Protein AF-A0A5N5WMD8-F1 (afdb_monomer_lite)

Organism: NCBI:txid41062

Sequence (259 aa):
MANLASTYRNQGRWKEAEELEVQVIEIRKRVIGPEHPATLTSMANLAATYQNQGRWKEAEDLNMQVIEANKQVLGPEHPSTLTSMSKLASIYGDQGRLKAAEELEVQVMEICKRVLGLEHPDTLTSMNNLAHTWKSQKKFQIALNLLEQCVALRTRVLGHDHPDALSSSHTLKEWNEVGRSLLNENSLPPGRTTCGQLPPGVSAVMVVTEPNNKGHIDPYQRQQGWKTPANQFIERHPLLIAFKSISPVPQAHDLEEVD

InterPro domains:
  IPR011990 Tetratricopeptide-like helical domain superfamily [G3DSA:1.25.40.10] (1-186)
  IPR011990 Tetratricopeptide-like helical domain superfamily [SSF48452] (2-111)
  IPR053137 Nucleotide-binding leucine-rich repeat (NLR)-like [PTHR46082] (1-171)

Radius of gyration: 23.54 Å; chains: 1; bounding box: 55×76×42 Å

Secondary structure (DSSP, 8-state):
-HHHHHHHHHTT-HHHHHHHHHHHHHHHHHHT-TTSHHHHHHHHHHHHHHHHTT-HHHHHHHHHHHHHHHHHHH-TTSHHHHHHHHHHHHHHHHTT-HHHHHHHHHHHHHHHHHHT-TTSHHHHHHHHHHHHHHHHTT-HHHHHHHHHHHHHHHHHHH-TTSHHHHHHHHHHHHHHHHHHHHHHHTTS--------PPPS------------------TTS--S----HHHHHHHH-HHHHHHHTS-PPPPTT--S---

Foldseek 3Di:
DLVVLVVCVVVVVLVVSLVVLVVVLVVCCVPVRCLDPVSLVSLQVNLVSCVVVVVLVSSLVSLVSSLVSCCVPPNCLDLSNLVSLLSNLVSCVSVVVLVLSLVSLVVSLVSCCVPVNCLDPSNLVSLLSNLVSCVSVVVLVVSLVSLVVSLVSCCVRVNCPDPVSVVSVVVSVVSVVVVVVVVVVVPDDPPDPPPDDDDPDDDDDPPPDDDDDDDDDDPPDPPPDDPPVSVVCCVPPVVNVVVVPPDDDPDPPPPDDDD

Structure (mmCIF, N/CA/C/O backbone):
data_AF-A0A5N5WMD8-F1
#
_entry.id   AF-A0A5N5WMD8-F1
#
loop_
_atom_site.group_PDB
_atom_site.id
_atom_site.type_symbol
_atom_site.label_atom_id
_atom_site.label_alt_id
_atom_site.label_comp_id
_atom_site.label_asym_id
_atom_site.label_entity_id
_atom_site.label_seq_id
_atom_site.pdbx_PDB_ins_code
_atom_site.Cartn_x
_atom_site.Cartn_y
_atom_site.Cartn_z
_atom_site.occupancy
_atom_site.B_iso_or_equiv
_atom_site.auth_seq_id
_atom_site.auth_comp_id
_atom_site.auth_asym_id
_atom_site.auth_atom_id
_atom_site.pdbx_PDB_model_num
ATOM 1 N N . MET A 1 1 ? -22.695 0.462 4.067 1.00 55.56 1 MET A N 1
ATOM 2 C CA . MET A 1 1 ? -21.868 1.174 5.070 1.00 55.56 1 MET A CA 1
ATOM 3 C C . MET A 1 1 ? -20.460 1.481 4.564 1.00 55.56 1 MET A C 1
ATOM 5 O O . MET A 1 1 ? -20.112 2.650 4.593 1.00 55.56 1 MET A O 1
ATOM 9 N N . ALA A 1 2 ? -19.690 0.522 4.022 1.00 57.94 2 ALA A N 1
ATOM 10 C CA . ALA A 1 2 ? -18.357 0.808 3.448 1.00 57.94 2 ALA A CA 1
ATOM 11 C C . ALA A 1 2 ? -18.366 1.943 2.394 1.00 57.94 2 ALA A C 1
ATOM 13 O O . ALA A 1 2 ? -17.513 2.824 2.415 1.00 57.94 2 ALA A O 1
ATOM 14 N N . ASN A 1 3 ? -19.407 1.993 1.556 1.00 71.44 3 ASN A N 1
ATOM 15 C CA . ASN A 1 3 ? -19.564 3.043 0.542 1.00 71.44 3 ASN A CA 1
ATOM 16 C C . ASN A 1 3 ? -19.853 4.436 1.144 1.00 71.44 3 ASN A C 1
ATOM 18 O O . ASN A 1 3 ? -19.513 5.448 0.538 1.00 71.44 3 ASN A O 1
ATOM 22 N N . LEU A 1 4 ? -20.442 4.510 2.346 1.00 84.88 4 LEU A N 1
ATOM 23 C CA . LEU A 1 4 ? -20.759 5.783 3.007 1.00 84.88 4 LEU A CA 1
ATOM 24 C C . LEU A 1 4 ? -19.515 6.405 3.652 1.00 84.88 4 LEU A C 1
ATOM 26 O O . LEU A 1 4 ? -19.263 7.589 3.455 1.00 84.88 4 LEU A O 1
ATOM 30 N N . ALA A 1 5 ? -18.697 5.599 4.336 1.00 83.31 5 ALA A N 1
ATOM 31 C CA . ALA A 1 5 ? -17.419 6.058 4.884 1.00 83.31 5 ALA A CA 1
ATOM 32 C C . ALA A 1 5 ? -16.480 6.568 3.777 1.00 83.31 5 ALA A C 1
ATOM 34 O O . ALA A 1 5 ? -15.920 7.656 3.889 1.00 83.31 5 ALA A O 1
ATOM 35 N N . SER A 1 6 ? -16.391 5.847 2.651 1.00 82.00 6 SER A N 1
ATOM 36 C CA . SER A 1 6 ? -15.638 6.311 1.476 1.00 82.00 6 SER A CA 1
ATOM 37 C C . SER A 1 6 ? -16.178 7.633 0.917 1.00 82.00 6 SER A C 1
ATOM 39 O O . SER A 1 6 ? -15.391 8.512 0.570 1.00 82.00 6 SER A O 1
ATOM 41 N N . THR A 1 7 ? -17.501 7.820 0.895 1.00 87.38 7 THR A N 1
ATOM 42 C CA . THR A 1 7 ? -18.110 9.088 0.464 1.00 87.38 7 THR A CA 1
ATOM 43 C C . THR A 1 7 ? -17.715 10.242 1.387 1.00 87.38 7 THR A C 1
ATOM 45 O O . THR A 1 7 ? -17.342 11.309 0.905 1.00 87.38 7 THR A O 1
ATOM 48 N N . TYR A 1 8 ? -17.737 10.036 2.707 1.00 88.62 8 TYR A N 1
ATOM 49 C CA . TYR A 1 8 ? -17.310 11.055 3.670 1.00 88.62 8 TYR A CA 1
ATOM 50 C C . TYR A 1 8 ? -15.827 11.395 3.553 1.00 88.62 8 TYR A C 1
ATOM 52 O O . TYR A 1 8 ? -15.482 12.576 3.543 1.00 88.62 8 TYR A O 1
ATOM 60 N N . ARG A 1 9 ? -14.958 10.401 3.347 1.00 84.12 9 ARG A N 1
ATOM 61 C CA . ARG A 1 9 ? -13.536 10.644 3.063 1.00 84.12 9 ARG A CA 1
ATOM 62 C C . ARG A 1 9 ? -13.334 11.524 1.833 1.00 84.12 9 ARG A C 1
ATOM 64 O O . ARG A 1 9 ? -12.587 12.493 1.899 1.00 84.12 9 ARG A O 1
ATOM 71 N N . ASN A 1 10 ? -14.042 11.237 0.741 1.00 85.88 10 ASN A N 1
ATOM 72 C CA . ASN A 1 10 ? -13.941 12.021 -0.495 1.00 85.88 10 ASN A CA 1
ATOM 73 C C . ASN A 1 10 ? -14.437 13.469 -0.324 1.00 85.88 10 ASN A C 1
ATOM 75 O O . ASN A 1 10 ? -14.032 14.349 -1.074 1.00 85.88 10 ASN A O 1
ATOM 79 N N . GLN A 1 11 ? -15.289 13.723 0.672 1.00 89.75 11 GLN A N 1
ATOM 80 C CA . GLN A 1 11 ? -15.757 15.060 1.049 1.00 89.75 11 GLN A CA 1
ATOM 81 C C . GLN A 1 11 ? -14.853 15.749 2.089 1.00 89.75 11 GLN A C 1
ATOM 83 O O . GLN A 1 11 ? -15.180 16.843 2.541 1.00 89.75 11 GLN A O 1
ATOM 88 N N . GLY A 1 12 ? -13.754 15.118 2.521 1.00 87.38 12 GLY A N 1
ATOM 89 C CA . GLY A 1 12 ? -12.891 15.625 3.596 1.00 87.38 12 GLY A CA 1
ATOM 90 C C . GLY A 1 12 ? -13.504 15.526 4.999 1.00 87.38 12 GLY A C 1
ATOM 91 O O . GLY A 1 12 ? -12.973 16.088 5.955 1.00 87.38 12 GLY A O 1
ATOM 92 N N . ARG A 1 13 ? -14.617 14.799 5.146 1.00 91.38 13 ARG A N 1
ATOM 93 C CA . ARG A 1 13 ? -15.343 14.585 6.407 1.00 91.38 13 ARG A CA 1
ATOM 94 C C . ARG A 1 13 ? -14.748 13.405 7.169 1.00 91.38 13 ARG A C 1
ATOM 96 O O . ARG A 1 13 ? -15.358 12.347 7.326 1.00 91.38 13 ARG A O 1
ATOM 103 N N . TRP A 1 14 ? -13.489 13.567 7.568 1.00 89.94 14 TRP A N 1
ATOM 104 C CA . TRP A 1 14 ? -12.667 12.483 8.109 1.00 89.94 14 TRP A CA 1
ATOM 105 C C . TRP A 1 14 ? -13.182 11.927 9.434 1.00 89.94 14 TRP A C 1
ATOM 107 O O . TRP A 1 14 ? -13.074 10.725 9.663 1.00 89.94 14 TRP A O 1
ATOM 117 N N . LYS A 1 15 ? -13.762 12.783 10.280 1.00 90.12 15 LYS A N 1
ATOM 118 C CA . LYS A 1 15 ? -14.265 12.388 11.596 1.00 90.12 15 LYS A CA 1
ATOM 119 C C . LYS A 1 15 ? -15.520 11.523 11.481 1.00 90.12 15 LYS A C 1
ATOM 121 O O . LYS A 1 15 ? -15.601 10.474 12.105 1.00 90.12 15 LYS A O 1
ATOM 126 N N . GLU A 1 16 ? -16.461 11.907 10.622 1.00 90.75 16 GLU A N 1
ATOM 127 C CA . GLU A 1 16 ? -17.670 11.113 10.383 1.00 90.75 16 GLU A CA 1
ATOM 128 C C . GLU A 1 16 ? -17.363 9.789 9.676 1.00 90.75 16 GLU A C 1
ATOM 130 O O . GLU A 1 16 ? -18.029 8.782 9.925 1.00 90.75 16 GLU A O 1
ATOM 135 N N . ALA A 1 17 ? -16.352 9.770 8.799 1.00 91.50 17 ALA A N 1
ATOM 136 C CA . ALA A 1 17 ? -15.864 8.531 8.202 1.00 91.50 17 ALA A CA 1
ATOM 137 C C . ALA A 1 17 ? -15.297 7.582 9.269 1.00 91.50 17 ALA A C 1
ATOM 139 O O . ALA A 1 17 ? -15.682 6.416 9.305 1.00 91.50 17 ALA A O 1
ATOM 140 N N . GLU A 1 18 ? -14.439 8.092 10.154 1.00 93.31 18 GLU A N 1
ATOM 141 C CA . GLU A 1 18 ? -13.845 7.330 11.255 1.00 93.31 18 GLU A CA 1
ATOM 142 C C . GLU A 1 18 ? -14.905 6.761 12.203 1.00 93.31 18 GLU A C 1
ATOM 144 O O . GLU A 1 18 ? -14.893 5.563 12.479 1.00 93.31 18 GLU A O 1
ATOM 149 N N . GLU A 1 19 ? -15.846 7.586 12.673 1.00 93.00 19 GLU A N 1
ATOM 150 C CA . GLU A 1 19 ? -16.900 7.149 13.598 1.00 93.00 19 GLU A CA 1
ATOM 151 C C . GLU A 1 19 ? -17.723 5.993 13.007 1.00 93.00 19 GLU A C 1
ATOM 153 O O . GLU A 1 19 ? -18.002 5.005 13.693 1.00 93.00 19 GLU A O 1
ATOM 158 N N . LEU A 1 20 ? -18.062 6.071 11.716 1.00 92.94 20 LEU A N 1
ATOM 159 C CA . LEU A 1 20 ? -18.737 4.984 11.005 1.00 92.94 20 LEU A CA 1
ATOM 160 C C . LEU A 1 20 ? -17.854 3.742 10.854 1.00 92.94 20 LEU A C 1
ATOM 162 O O . LEU A 1 20 ? -18.339 2.622 11.023 1.00 92.94 20 LEU A O 1
ATOM 166 N N . GLU A 1 21 ? -16.581 3.909 10.499 1.00 93.56 21 GLU A N 1
ATOM 167 C CA . GLU A 1 21 ? -15.646 2.797 10.312 1.00 93.56 21 GLU A CA 1
ATOM 168 C C . GLU A 1 21 ? -15.418 2.027 11.617 1.00 93.56 21 GLU A C 1
ATOM 170 O O . GLU A 1 21 ? -15.483 0.795 11.605 1.00 93.56 21 GLU A O 1
ATOM 175 N N . VAL A 1 22 ? -15.250 2.727 12.744 1.00 94.88 22 VAL A N 1
ATOM 176 C CA . VAL A 1 22 ? -15.122 2.122 14.080 1.00 94.88 22 VAL A CA 1
ATOM 177 C C . VAL A 1 22 ? -16.369 1.308 14.431 1.00 94.88 22 VAL A C 1
ATOM 179 O O . VAL A 1 22 ? -16.248 0.123 14.748 1.00 94.88 22 VAL A O 1
ATOM 182 N N . GLN A 1 23 ? -17.568 1.881 14.277 1.00 94.31 23 GLN A N 1
ATOM 183 C CA . GLN A 1 23 ? -18.826 1.167 14.545 1.00 94.31 23 GLN A CA 1
ATOM 184 C C . GLN A 1 23 ? -18.973 -0.090 13.675 1.00 94.31 23 GLN A C 1
ATOM 186 O O . GLN A 1 23 ? -19.359 -1.158 14.155 1.00 94.31 23 GLN A O 1
ATOM 191 N N . VAL A 1 24 ? -18.636 0.003 12.384 1.00 92.81 24 VAL A N 1
ATOM 192 C CA . VAL A 1 24 ? -18.684 -1.144 11.465 1.00 92.81 24 VAL A CA 1
ATOM 193 C C . VAL A 1 24 ? -17.713 -2.240 11.900 1.00 92.81 24 VAL A C 1
ATOM 195 O O . VAL A 1 24 ? -18.070 -3.418 11.841 1.00 92.81 24 VAL A O 1
ATOM 198 N N . ILE A 1 25 ? -16.500 -1.881 12.329 1.00 94.19 25 ILE A N 1
ATOM 199 C CA . ILE A 1 25 ? -15.504 -2.845 12.810 1.00 94.19 25 ILE A CA 1
ATOM 200 C C . ILE A 1 25 ? -16.008 -3.547 14.069 1.00 94.19 25 ILE A C 1
ATOM 202 O O . ILE A 1 25 ? -15.928 -4.771 14.132 1.00 94.19 25 ILE A O 1
ATOM 206 N N . GLU A 1 26 ? -16.556 -2.821 15.044 1.00 94.56 26 GLU A N 1
ATOM 207 C CA . GLU A 1 26 ? -17.095 -3.411 16.277 1.00 94.56 26 GLU A CA 1
ATOM 208 C C . GLU A 1 26 ? -18.231 -4.399 15.994 1.00 94.56 26 GLU A C 1
ATOM 210 O O . GLU A 1 26 ? -18.216 -5.533 16.485 1.00 94.56 26 GLU A O 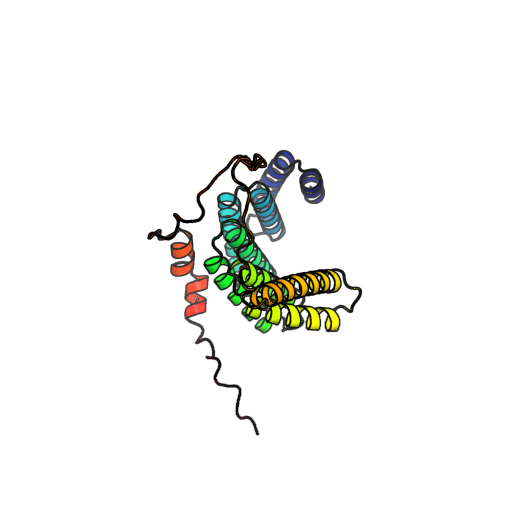1
ATOM 215 N N . ILE A 1 27 ? -19.180 -4.012 15.136 1.00 94.69 27 ILE A N 1
ATOM 216 C CA . ILE A 1 27 ? -20.287 -4.885 14.732 1.00 94.69 27 ILE A CA 1
ATOM 217 C C . ILE A 1 27 ? -19.749 -6.132 14.022 1.00 94.69 27 ILE A C 1
ATOM 219 O O . ILE A 1 27 ? -20.158 -7.245 14.345 1.00 94.69 27 ILE A O 1
ATOM 223 N N . ARG A 1 28 ? -18.806 -5.986 13.083 1.00 94.31 28 ARG A N 1
ATOM 224 C CA . ARG A 1 28 ? -18.233 -7.130 12.355 1.00 94.31 28 ARG A CA 1
ATOM 225 C C . ARG A 1 28 ? -17.440 -8.058 13.273 1.00 94.31 28 ARG A C 1
ATOM 227 O O . ARG A 1 28 ? -17.653 -9.266 13.220 1.00 94.31 28 ARG A O 1
ATOM 234 N N . LYS A 1 29 ? -16.620 -7.512 14.176 1.00 94.81 29 LYS A N 1
ATOM 235 C CA . LYS A 1 29 ? -15.916 -8.293 15.204 1.00 94.81 29 LYS A CA 1
ATOM 236 C C . LYS A 1 29 ? -16.888 -9.147 16.019 1.00 94.81 29 LYS A C 1
ATOM 238 O O . LYS A 1 29 ? -16.596 -10.312 16.264 1.00 94.81 29 LYS A O 1
ATOM 243 N N . ARG A 1 30 ? -18.049 -8.593 16.389 1.00 95.12 30 ARG A N 1
ATOM 244 C CA . ARG A 1 30 ? -19.079 -9.304 17.159 1.00 95.12 30 ARG A CA 1
ATOM 245 C C . ARG A 1 30 ? -19.853 -10.344 16.344 1.00 95.12 30 ARG A C 1
ATOM 247 O O . ARG A 1 30 ? -20.179 -11.394 16.884 1.00 95.12 30 ARG A O 1
ATOM 254 N N . VAL A 1 31 ? -20.205 -10.039 15.095 1.00 96.06 31 VAL A N 1
ATOM 255 C CA . VAL A 1 31 ? -21.127 -10.868 14.294 1.00 96.06 31 VAL A CA 1
ATOM 256 C C . VAL A 1 31 ? -20.401 -11.964 13.516 1.00 96.06 31 VAL A C 1
ATOM 258 O O . VAL A 1 31 ? -20.878 -13.092 13.479 1.00 96.06 31 VAL A O 1
ATOM 261 N N . ILE A 1 32 ? -19.275 -11.634 12.879 1.00 93.00 32 ILE A N 1
ATOM 262 C CA . ILE A 1 32 ? -18.551 -12.537 11.965 1.00 93.00 32 ILE A CA 1
ATOM 263 C C . ILE A 1 32 ? -17.118 -12.837 12.420 1.00 93.00 32 ILE A C 1
ATOM 265 O O . ILE A 1 32 ? -16.441 -13.651 11.801 1.00 93.00 32 ILE A O 1
ATOM 269 N N . GLY A 1 33 ? -16.662 -12.205 13.502 1.00 93.75 33 GLY A N 1
ATOM 270 C CA . GLY A 1 33 ? -15.354 -12.438 14.102 1.00 93.75 33 GLY A CA 1
ATOM 271 C C . GLY A 1 33 ? -14.274 -11.429 13.679 1.00 93.75 33 GLY A C 1
ATOM 272 O O . GLY A 1 33 ? -14.397 -10.747 12.651 1.00 93.75 33 GLY A O 1
ATOM 273 N N . PRO A 1 34 ? -13.201 -11.302 14.483 1.00 90.88 34 PRO A N 1
ATOM 274 C CA . PRO A 1 34 ? -12.122 -10.340 14.250 1.00 90.88 34 PRO A CA 1
ATOM 275 C C . PRO A 1 34 ? -11.234 -10.678 13.048 1.00 90.88 34 PRO A C 1
ATOM 277 O O . PRO A 1 34 ? -10.734 -9.770 12.394 1.00 90.88 34 PRO A O 1
ATOM 280 N N . GLU A 1 35 ? -11.086 -11.962 12.736 1.00 91.62 35 GLU A N 1
ATOM 281 C CA . GLU A 1 35 ? -10.205 -12.478 11.679 1.00 91.62 35 GLU A CA 1
ATOM 282 C C . GLU A 1 35 ? -10.898 -12.605 10.316 1.00 91.62 35 GLU A C 1
ATOM 284 O O . GLU A 1 35 ? -10.269 -12.914 9.307 1.00 91.62 35 GLU A O 1
ATOM 289 N N . HIS A 1 36 ? -12.206 -12.344 10.256 1.00 92.19 36 HIS A N 1
ATOM 290 C CA . HIS A 1 36 ? -12.951 -12.458 9.012 1.00 92.19 36 HIS A CA 1
ATOM 291 C C . HIS A 1 36 ? -12.440 -11.435 7.972 1.00 92.19 36 HIS A C 1
ATOM 293 O O . HIS A 1 36 ? -12.320 -10.250 8.307 1.00 92.19 36 HIS A O 1
ATOM 299 N N . PRO A 1 37 ? -12.241 -11.809 6.688 1.00 90.06 37 PRO A N 1
ATOM 300 C CA . PRO A 1 37 ? -11.684 -10.919 5.657 1.00 90.06 37 PRO A CA 1
ATOM 301 C C . PRO A 1 37 ? -12.383 -9.554 5.546 1.00 90.06 37 PRO A C 1
ATOM 303 O O . PRO A 1 37 ? -11.743 -8.512 5.398 1.00 90.06 37 PRO A O 1
ATOM 306 N N . ALA A 1 38 ? -13.713 -9.535 5.678 1.00 90.62 38 ALA A N 1
ATOM 307 C CA . ALA A 1 38 ? -14.490 -8.295 5.711 1.00 90.62 38 ALA A CA 1
ATOM 308 C C . ALA A 1 38 ? -14.169 -7.397 6.928 1.00 90.62 38 ALA A C 1
ATOM 310 O O . ALA A 1 38 ? -14.148 -6.173 6.791 1.00 90.62 38 ALA A O 1
ATOM 311 N N . THR A 1 39 ? -13.913 -7.969 8.107 1.00 93.88 39 THR A N 1
ATOM 312 C CA . THR A 1 39 ? -13.470 -7.219 9.295 1.00 93.88 39 THR A CA 1
ATOM 313 C C . THR A 1 39 ? -12.082 -6.632 9.061 1.00 93.88 39 THR A C 1
ATOM 315 O O . THR A 1 39 ? -11.880 -5.436 9.269 1.00 93.88 39 THR A O 1
ATOM 318 N N . LEU A 1 40 ? -11.161 -7.436 8.524 1.00 94.19 40 LEU A N 1
ATOM 319 C CA . LEU A 1 40 ? -9.791 -7.021 8.215 1.00 94.19 40 LEU A CA 1
ATOM 320 C C . LEU A 1 40 ? -9.739 -5.918 7.152 1.00 94.19 40 LEU A C 1
ATOM 322 O O . LEU A 1 40 ? -9.007 -4.943 7.303 1.00 94.19 40 LEU A O 1
ATOM 326 N N . THR A 1 41 ? -10.590 -6.000 6.127 1.00 91.62 41 THR A N 1
ATOM 327 C CA . THR A 1 41 ? -10.733 -4.936 5.120 1.00 91.62 41 THR A CA 1
ATOM 328 C C . THR A 1 41 ? -11.242 -3.638 5.749 1.00 91.62 41 THR A C 1
ATOM 330 O O . THR A 1 41 ? -10.735 -2.562 5.441 1.00 91.62 41 THR A O 1
ATOM 333 N N . SER A 1 42 ? -12.212 -3.712 6.667 1.00 92.44 42 SER A N 1
ATOM 334 C CA . SER A 1 42 ? -12.677 -2.527 7.398 1.00 92.44 42 SER A CA 1
ATOM 335 C C . SER A 1 42 ? -11.579 -1.905 8.260 1.00 92.44 42 SER A C 1
ATOM 337 O O . SER A 1 42 ? -11.428 -0.688 8.248 1.00 92.44 42 SER A O 1
ATOM 339 N N . MET A 1 43 ? -10.787 -2.721 8.957 1.00 95.19 43 MET A N 1
ATOM 340 C CA . MET A 1 43 ? -9.644 -2.243 9.740 1.00 95.19 43 MET A CA 1
ATOM 341 C C . MET A 1 43 ? -8.576 -1.589 8.850 1.00 95.19 43 MET A C 1
ATOM 343 O O . MET A 1 43 ? -8.076 -0.521 9.189 1.00 95.19 43 MET A O 1
ATOM 347 N N . ALA A 1 44 ? -8.277 -2.161 7.680 1.00 92.38 44 ALA A N 1
ATOM 348 C CA . ALA A 1 44 ? -7.343 -1.564 6.722 1.00 92.38 44 ALA A CA 1
ATOM 349 C C . ALA A 1 44 ? -7.842 -0.215 6.167 1.00 92.38 44 ALA A C 1
ATOM 351 O O . ALA A 1 44 ? -7.044 0.691 5.920 1.00 92.38 44 ALA A O 1
ATOM 352 N N . ASN A 1 45 ? -9.157 -0.060 5.984 1.00 91.94 45 ASN A N 1
ATOM 353 C CA . ASN A 1 45 ? -9.751 1.209 5.563 1.00 91.94 45 ASN A CA 1
ATOM 354 C C . ASN A 1 45 ? -9.647 2.276 6.656 1.00 91.94 45 ASN A C 1
ATOM 356 O O . ASN A 1 45 ? -9.221 3.389 6.349 1.00 91.94 45 ASN A O 1
ATOM 360 N N . LEU A 1 46 ? -9.932 1.914 7.911 1.00 94.50 46 LEU A N 1
ATOM 361 C CA . LEU A 1 46 ? -9.755 2.806 9.058 1.00 94.50 46 LEU A CA 1
ATOM 362 C C . LEU A 1 46 ? -8.286 3.221 9.235 1.00 94.50 46 LEU A C 1
ATOM 364 O O . LEU A 1 46 ? -8.003 4.388 9.490 1.00 94.50 46 LEU A O 1
ATOM 368 N N . ALA A 1 47 ? -7.336 2.309 9.008 1.00 94.50 47 ALA A N 1
ATOM 369 C CA . ALA A 1 47 ? -5.912 2.645 9.036 1.00 94.50 47 ALA A CA 1
ATOM 370 C C . ALA A 1 47 ? -5.558 3.700 7.972 1.00 94.50 47 ALA A C 1
ATOM 372 O O . ALA A 1 47 ? -4.850 4.662 8.263 1.00 94.50 47 ALA A O 1
ATOM 373 N N . ALA A 1 48 ? -6.107 3.574 6.760 1.00 90.94 48 ALA A N 1
ATOM 374 C CA . ALA A 1 48 ? -5.942 4.586 5.717 1.00 90.94 48 ALA A CA 1
ATOM 375 C C . ALA A 1 48 ? -6.627 5.918 6.082 1.00 90.94 48 ALA A C 1
ATOM 377 O O . ALA A 1 48 ? -6.129 6.986 5.728 1.00 90.94 48 ALA A O 1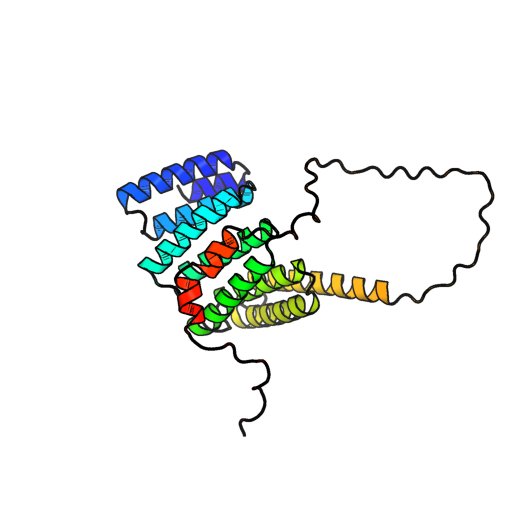
ATOM 378 N N . THR A 1 49 ? -7.755 5.890 6.793 1.00 92.69 49 THR A N 1
ATOM 379 C CA . THR A 1 49 ? -8.393 7.101 7.330 1.00 92.69 49 THR A CA 1
ATOM 380 C C . THR A 1 49 ? -7.477 7.793 8.343 1.00 92.69 49 THR A C 1
ATOM 382 O O . THR A 1 49 ? -7.228 8.989 8.205 1.00 92.69 49 THR A O 1
ATOM 385 N N . TYR A 1 50 ? -6.883 7.053 9.284 1.00 94.81 50 TYR A N 1
ATOM 386 C CA . TYR A 1 50 ? -5.897 7.600 10.223 1.00 94.81 50 TYR A CA 1
ATOM 387 C C . TYR A 1 50 ? -4.663 8.173 9.529 1.00 94.81 50 TYR A C 1
ATOM 389 O O . TYR A 1 50 ? -4.220 9.266 9.880 1.00 94.81 50 TYR A O 1
ATOM 397 N N . GLN A 1 51 ? -4.141 7.489 8.509 1.00 91.75 51 GLN A N 1
ATOM 398 C CA . GLN A 1 51 ? -3.016 7.977 7.711 1.00 91.75 51 GLN A CA 1
ATOM 399 C C . GLN A 1 51 ? -3.328 9.343 7.079 1.00 91.75 51 GLN A C 1
ATOM 401 O O . GLN A 1 51 ? -2.548 10.279 7.241 1.00 91.75 51 GLN A O 1
ATOM 406 N N . ASN A 1 52 ? -4.502 9.490 6.453 1.00 89.88 52 ASN A N 1
ATOM 407 C CA . ASN A 1 52 ? -4.935 10.753 5.837 1.00 89.88 52 ASN A CA 1
ATOM 408 C C . ASN A 1 52 ? -5.173 11.881 6.856 1.00 89.88 52 ASN A C 1
ATOM 410 O O . ASN A 1 52 ? -5.031 13.052 6.518 1.00 89.88 52 ASN A O 1
ATOM 414 N N . GLN A 1 53 ? -5.504 11.545 8.105 1.00 91.06 53 GLN A N 1
ATOM 415 C CA . GLN A 1 53 ? -5.597 12.512 9.204 1.00 91.06 53 GLN A CA 1
ATOM 416 C C . GLN A 1 53 ? -4.224 12.878 9.815 1.00 91.06 53 GLN A C 1
ATOM 418 O O . GLN A 1 53 ? -4.169 13.675 10.749 1.00 91.06 53 GLN A O 1
ATOM 423 N N . GLY A 1 54 ? -3.117 12.282 9.352 1.00 91.44 54 GLY A N 1
ATOM 424 C CA . GLY A 1 54 ? -1.785 12.452 9.950 1.00 91.44 54 GLY A CA 1
ATOM 425 C C . GLY A 1 54 ? -1.560 11.643 11.236 1.00 91.44 54 GLY A C 1
ATOM 426 O O . GLY A 1 54 ? -0.532 11.780 11.897 1.00 91.44 54 GLY A O 1
ATOM 427 N N . ARG A 1 55 ? -2.499 10.764 11.601 1.00 94.38 55 ARG A N 1
ATOM 428 C CA . ARG A 1 55 ? -2.448 9.899 12.792 1.00 94.38 55 ARG A CA 1
ATOM 429 C C . ARG A 1 55 ? -1.682 8.612 12.488 1.00 94.38 55 ARG A C 1
ATOM 431 O O . ARG A 1 55 ? -2.199 7.499 12.582 1.00 94.38 55 ARG A O 1
ATOM 438 N N . TRP A 1 56 ? -0.417 8.756 12.097 1.00 91.81 56 TRP A N 1
ATOM 439 C CA . TRP A 1 56 ? 0.371 7.650 11.543 1.00 91.81 56 TRP A CA 1
ATOM 440 C C . TRP A 1 56 ? 0.611 6.496 12.517 1.00 91.81 56 TRP A C 1
ATOM 442 O O . TRP A 1 56 ? 0.760 5.360 12.076 1.00 91.81 56 TRP A O 1
ATOM 452 N N . LYS A 1 57 ? 0.655 6.767 13.829 1.00 90.38 57 LYS A N 1
ATOM 453 C CA . LYS A 1 57 ? 0.873 5.724 14.838 1.00 90.38 57 LYS A CA 1
ATOM 454 C C . LYS A 1 57 ? -0.326 4.780 14.949 1.00 90.38 57 LYS A C 1
ATOM 456 O O . LYS A 1 57 ? -0.150 3.569 14.984 1.00 90.38 57 LYS A O 1
ATOM 461 N N . GLU A 1 58 ? -1.534 5.330 14.925 1.00 92.88 58 GLU A N 1
ATOM 462 C CA . GLU A 1 58 ? -2.772 4.545 14.956 1.00 92.88 58 GLU A CA 1
ATOM 463 C C . GLU A 1 58 ? -2.979 3.781 13.646 1.00 92.88 58 GLU A C 1
ATOM 465 O O . GLU A 1 58 ? -3.394 2.622 13.665 1.00 92.88 58 GLU A O 1
ATOM 470 N N . ALA A 1 59 ? -2.612 4.389 12.511 1.00 94.75 59 ALA A N 1
ATOM 471 C CA . ALA A 1 59 ? -2.581 3.704 11.222 1.00 94.75 59 ALA A CA 1
ATOM 472 C C . ALA A 1 59 ? -1.617 2.503 11.233 1.00 94.75 59 ALA A C 1
ATOM 474 O O . ALA A 1 59 ? -1.985 1.413 10.797 1.00 94.75 59 ALA A O 1
ATOM 475 N N . GLU A 1 60 ? -0.399 2.691 11.754 1.00 93.00 60 GLU A N 1
ATOM 476 C CA . GLU A 1 60 ? 0.615 1.639 11.894 1.00 93.00 60 GLU A CA 1
ATOM 477 C C . GLU A 1 60 ? 0.111 0.495 12.782 1.00 93.00 60 GLU A C 1
ATOM 479 O O . GLU A 1 60 ? 0.111 -0.657 12.350 1.00 93.00 60 GLU A O 1
ATOM 484 N N . ASP A 1 61 ? -0.373 0.804 13.986 1.00 92.31 61 ASP A N 1
ATOM 485 C CA . ASP A 1 61 ? -0.816 -0.203 14.954 1.00 92.31 61 ASP A CA 1
ATOM 486 C C . ASP A 1 61 ? -2.012 -1.012 14.436 1.00 92.31 61 ASP A C 1
ATOM 488 O O . ASP A 1 61 ? -2.062 -2.236 14.599 1.00 92.31 61 ASP A O 1
ATOM 492 N N . LEU A 1 62 ? -2.958 -0.357 13.760 1.00 94.56 62 LEU A N 1
ATOM 493 C CA . LEU A 1 62 ? -4.114 -1.033 13.186 1.00 94.56 62 LEU A CA 1
ATOM 494 C C . LEU A 1 62 ? -3.735 -1.888 11.971 1.00 94.56 62 LEU A C 1
ATOM 496 O O . LEU A 1 62 ? -4.206 -3.019 11.842 1.00 94.56 62 LEU A O 1
ATOM 500 N N . ASN A 1 63 ? -2.859 -1.391 11.095 1.00 94.25 63 ASN A N 1
ATOM 501 C CA . ASN A 1 63 ? -2.433 -2.143 9.919 1.00 94.25 63 ASN A CA 1
ATOM 502 C C . ASN A 1 63 ? -1.528 -3.335 10.291 1.00 94.25 63 ASN A C 1
ATOM 504 O O . ASN A 1 63 ? -1.613 -4.379 9.648 1.00 94.25 63 ASN A O 1
ATOM 508 N N . MET A 1 64 ? -0.736 -3.246 11.368 1.00 93.06 64 MET A N 1
ATOM 509 C CA . MET A 1 64 ? -0.002 -4.397 11.916 1.00 93.06 64 MET A CA 1
ATOM 510 C C . MET A 1 64 ? -0.944 -5.509 12.396 1.00 93.06 64 MET A C 1
ATOM 512 O O . MET A 1 64 ? -0.699 -6.675 12.091 1.00 93.06 64 MET A O 1
ATOM 516 N N . GLN A 1 65 ? -2.049 -5.169 13.074 1.00 93.06 65 GLN A N 1
ATOM 517 C CA . GLN A 1 65 ? -3.064 -6.163 13.461 1.00 93.06 65 GLN A CA 1
ATOM 518 C C . GLN A 1 65 ? -3.669 -6.861 12.237 1.00 93.06 65 GLN A C 1
ATOM 520 O O . GLN A 1 65 ? -3.870 -8.073 12.255 1.00 93.06 65 GLN A O 1
ATOM 525 N N . VAL A 1 66 ? -3.929 -6.111 11.160 1.00 94.12 66 VAL A N 1
ATOM 526 C CA . VAL A 1 66 ? -4.443 -6.675 9.903 1.00 94.12 66 VAL A CA 1
ATOM 527 C C . VAL A 1 66 ? -3.433 -7.624 9.259 1.00 94.12 66 VAL A C 1
ATOM 529 O O . VAL A 1 66 ? -3.820 -8.699 8.808 1.00 94.12 66 VAL A O 1
ATOM 532 N N . ILE A 1 67 ? -2.150 -7.251 9.222 1.00 92.44 67 ILE A N 1
ATOM 533 C CA . ILE A 1 67 ? -1.086 -8.109 8.685 1.00 92.44 67 ILE A CA 1
ATOM 534 C C . ILE A 1 67 ? -1.017 -9.417 9.471 1.00 92.44 67 ILE A C 1
ATOM 536 O O . ILE A 1 67 ? -0.979 -10.477 8.855 1.00 92.44 67 ILE A O 1
ATOM 540 N N . GLU A 1 68 ? -1.011 -9.358 10.803 1.00 91.50 68 GLU A N 1
ATOM 541 C CA . GLU A 1 68 ? -0.913 -10.565 11.625 1.00 91.50 68 GLU A CA 1
ATOM 542 C C . GLU A 1 68 ? -2.131 -11.477 11.438 1.00 91.50 68 GLU A C 1
ATOM 544 O O . GLU A 1 68 ? -1.972 -12.666 11.178 1.00 91.50 68 GLU A O 1
ATOM 549 N N . ALA A 1 69 ? -3.344 -10.921 11.443 1.00 91.81 69 ALA A N 1
ATOM 550 C CA . ALA A 1 69 ? -4.552 -11.704 11.204 1.00 91.81 69 ALA A CA 1
ATOM 551 C C . ALA A 1 69 ? -4.578 -12.332 9.797 1.00 91.81 69 ALA A C 1
ATOM 553 O O . ALA A 1 69 ? -4.847 -13.523 9.660 1.00 91.81 69 ALA A O 1
ATOM 554 N N . ASN A 1 70 ? -4.232 -11.574 8.748 1.00 91.31 70 ASN A N 1
ATOM 555 C CA . ASN A 1 70 ? -4.143 -12.119 7.388 1.00 91.31 70 ASN A CA 1
ATOM 556 C C . ASN A 1 70 ? -3.112 -13.252 7.297 1.00 91.31 70 ASN A C 1
ATOM 558 O O . ASN A 1 70 ? -3.331 -14.226 6.584 1.00 91.31 70 ASN A O 1
ATOM 562 N N . LYS A 1 71 ? -2.010 -13.165 8.043 1.00 89.44 71 LYS A N 1
ATOM 563 C CA . LYS A 1 71 ? -0.982 -14.209 8.065 1.00 89.44 71 LYS A CA 1
ATOM 564 C C . LYS A 1 71 ? -1.456 -15.492 8.720 1.00 89.44 71 LYS A C 1
ATOM 566 O O . LYS A 1 71 ? -1.161 -16.557 8.189 1.00 89.44 71 LYS A O 1
ATOM 571 N N . GLN A 1 72 ? -2.195 -15.393 9.820 1.00 89.31 72 GLN A N 1
ATOM 572 C CA . GLN A 1 72 ? -2.763 -16.564 10.487 1.00 89.31 72 GLN A CA 1
ATOM 573 C C . GLN A 1 72 ? -3.849 -17.233 9.632 1.00 89.31 72 GLN A C 1
ATOM 575 O O . GLN A 1 72 ? -3.895 -18.456 9.544 1.00 89.31 72 GLN A O 1
ATOM 580 N N . VAL A 1 73 ? -4.698 -16.441 8.968 1.00 91.19 73 VAL A N 1
ATOM 581 C CA . VAL A 1 73 ? -5.862 -16.957 8.226 1.00 91.19 73 VAL A CA 1
ATOM 582 C C . VAL A 1 73 ? -5.515 -17.405 6.805 1.00 91.19 73 VAL A C 1
ATOM 584 O O . VAL A 1 73 ? -6.016 -18.425 6.340 1.00 91.19 73 VAL A O 1
ATOM 587 N N . LEU A 1 74 ? -4.703 -16.624 6.089 1.00 90.00 74 LEU A N 1
ATOM 588 C CA . LEU A 1 74 ? -4.459 -16.775 4.647 1.00 90.00 74 LEU A CA 1
ATOM 589 C C . LEU A 1 74 ? -3.013 -17.166 4.323 1.00 90.00 74 LEU A C 1
ATOM 591 O O . LEU A 1 74 ? -2.728 -17.623 3.219 1.00 90.00 74 LEU A O 1
ATOM 595 N N . GLY A 1 75 ? -2.097 -16.978 5.272 1.00 89.19 75 GLY A N 1
ATOM 596 C CA . GLY A 1 75 ? -0.673 -17.221 5.097 1.00 89.19 75 GLY A CA 1
ATOM 597 C C . GLY A 1 75 ? 0.140 -15.970 4.723 1.00 89.19 75 GLY A C 1
ATOM 598 O O . GLY A 1 75 ? -0.399 -14.924 4.338 1.00 89.19 75 GLY A O 1
ATOM 599 N N . PRO A 1 76 ? 1.478 -16.056 4.845 1.00 85.88 76 PRO A N 1
ATOM 600 C CA . PRO A 1 76 ? 2.385 -14.922 4.661 1.00 85.88 76 PRO A CA 1
ATOM 601 C C . PRO A 1 76 ? 2.501 -14.422 3.220 1.00 85.88 76 PRO A C 1
ATOM 603 O O . PRO A 1 76 ? 2.764 -13.241 3.018 1.00 85.88 76 PRO A O 1
ATOM 606 N N . GLU A 1 77 ? 2.284 -15.293 2.237 1.00 87.88 77 GLU A N 1
ATOM 607 C CA . GLU A 1 77 ? 2.439 -14.980 0.810 1.00 87.88 77 GLU A CA 1
ATOM 608 C C . GLU A 1 77 ? 1.114 -14.637 0.121 1.00 87.88 77 GLU A C 1
ATOM 610 O O . GLU A 1 77 ? 1.083 -14.358 -1.075 1.00 87.88 77 GLU A O 1
ATOM 615 N N . HIS A 1 78 ? 0.004 -14.650 0.862 1.00 88.50 78 HIS A N 1
ATOM 616 C CA . HIS A 1 78 ? -1.298 -14.353 0.287 1.00 88.50 78 HIS A CA 1
ATOM 617 C C . HIS A 1 78 ? -1.367 -12.888 -0.194 1.00 88.50 78 HIS A C 1
ATOM 619 O O . HIS A 1 78 ? -0.944 -11.994 0.550 1.00 88.50 78 HIS A O 1
ATOM 625 N N . PRO A 1 79 ? -1.972 -12.590 -1.363 1.00 88.38 79 PRO A N 1
ATOM 626 C CA . PRO A 1 79 ? -2.052 -11.228 -1.905 1.00 88.38 79 PRO A CA 1
ATOM 627 C C . PRO A 1 79 ? -2.609 -10.188 -0.924 1.00 88.38 79 PRO A C 1
ATOM 629 O O . PRO A 1 79 ? -2.118 -9.063 -0.849 1.00 88.38 79 PRO A O 1
ATOM 632 N N . SER A 1 80 ? -3.594 -10.562 -0.101 1.00 88.75 80 SER A N 1
ATOM 633 C CA . SER A 1 80 ? -4.129 -9.678 0.949 1.00 88.75 80 SER A CA 1
ATOM 634 C C . SER A 1 80 ? -3.101 -9.348 2.038 1.00 88.75 80 SER A C 1
ATOM 636 O O . SER A 1 80 ? -3.048 -8.207 2.492 1.00 88.75 80 SER A O 1
ATOM 638 N N . THR A 1 81 ? -2.254 -10.305 2.429 1.00 91.00 81 THR A N 1
ATOM 639 C CA . THR A 1 81 ? -1.146 -10.075 3.368 1.00 91.00 81 THR A CA 1
ATOM 640 C C . THR A 1 81 ? -0.125 -9.115 2.766 1.00 91.00 81 THR A C 1
ATOM 642 O O . THR A 1 81 ? 0.261 -8.139 3.411 1.00 91.00 81 THR A O 1
ATOM 645 N N . LEU A 1 82 ? 0.265 -9.357 1.512 1.00 91.62 82 LEU A N 1
ATOM 646 C CA . LEU A 1 82 ? 1.231 -8.538 0.778 1.00 91.62 82 LEU A CA 1
ATOM 647 C C . LEU A 1 82 ? 0.716 -7.107 0.572 1.00 91.62 82 LEU A C 1
ATOM 649 O O . LEU A 1 82 ? 1.434 -6.146 0.842 1.00 91.62 82 LEU A O 1
ATOM 653 N N . THR A 1 83 ? -0.566 -6.955 0.233 1.00 90.88 83 THR A N 1
ATOM 654 C CA . THR A 1 83 ? -1.238 -5.650 0.132 1.00 90.88 83 THR A CA 1
ATOM 655 C C . THR A 1 83 ? -1.187 -4.889 1.458 1.00 90.88 83 THR A C 1
ATOM 657 O O . THR A 1 83 ? -0.884 -3.693 1.486 1.00 90.88 83 THR A O 1
ATOM 660 N N . SER A 1 84 ? -1.462 -5.559 2.581 1.00 90.81 84 SER A N 1
ATOM 661 C CA . SER A 1 84 ? -1.363 -4.940 3.906 1.00 90.81 84 SER A CA 1
ATOM 662 C C . SER A 1 84 ? 0.078 -4.555 4.257 1.00 90.81 84 SER A C 1
ATOM 664 O O . SER A 1 84 ? 0.291 -3.490 4.836 1.00 90.81 84 SER A O 1
ATOM 666 N N . MET A 1 85 ? 1.075 -5.351 3.862 1.00 93.44 85 MET A N 1
ATOM 667 C CA . MET A 1 85 ? 2.491 -5.000 4.021 1.00 93.44 85 MET A CA 1
ATOM 668 C C . MET A 1 85 ? 2.876 -3.772 3.181 1.00 93.44 85 MET A C 1
ATOM 670 O O . MET A 1 85 ? 3.502 -2.859 3.714 1.00 93.44 85 MET A O 1
ATOM 674 N N . SER A 1 86 ? 2.430 -3.664 1.924 1.00 92.00 86 SER A N 1
ATOM 675 C CA . SER A 1 86 ? 2.642 -2.448 1.118 1.00 92.00 86 SER A CA 1
ATOM 676 C C . SER A 1 86 ? 2.005 -1.206 1.749 1.00 92.00 86 SER A C 1
ATOM 678 O O . SER A 1 86 ? 2.612 -0.138 1.758 1.00 92.00 86 SER A O 1
ATOM 680 N N . LYS A 1 87 ? 0.809 -1.331 2.344 1.00 92.81 87 LYS A N 1
ATOM 681 C CA . LYS A 1 87 ? 0.182 -0.227 3.095 1.00 92.81 87 LYS A CA 1
ATOM 682 C C . LYS A 1 87 ? 1.025 0.197 4.302 1.00 92.81 87 LYS A C 1
ATOM 684 O O . LYS A 1 87 ? 1.154 1.389 4.560 1.00 92.81 87 LYS A O 1
ATOM 689 N N . LEU A 1 88 ? 1.635 -0.754 5.016 1.00 93.75 88 LEU A N 1
ATOM 690 C CA . LEU A 1 88 ? 2.527 -0.445 6.139 1.00 93.75 88 LEU A CA 1
ATOM 691 C C . LEU A 1 88 ? 3.781 0.305 5.671 1.00 93.75 88 LEU A C 1
ATOM 693 O O . LEU A 1 88 ? 4.206 1.246 6.336 1.00 93.75 88 LEU A O 1
ATOM 697 N N . ALA A 1 89 ? 4.336 -0.066 4.515 1.00 92.81 89 ALA A N 1
ATOM 698 C CA . ALA A 1 89 ? 5.479 0.634 3.939 1.00 92.81 89 ALA A CA 1
ATOM 699 C C . ALA A 1 89 ? 5.135 2.085 3.577 1.00 92.81 89 ALA A C 1
ATOM 701 O O . ALA A 1 89 ? 5.885 2.994 3.927 1.00 92.81 89 ALA A O 1
ATOM 702 N N . SER A 1 90 ? 3.960 2.318 2.982 1.00 91.75 90 SER A N 1
ATOM 703 C CA . SER A 1 90 ? 3.455 3.671 2.719 1.00 91.75 90 SER A CA 1
ATOM 704 C C . SER A 1 90 ? 3.319 4.492 4.007 1.00 91.75 90 SER A C 1
ATOM 706 O O . SER A 1 90 ? 3.796 5.624 4.056 1.00 91.75 90 SER A O 1
ATOM 708 N N . ILE A 1 91 ? 2.776 3.907 5.084 1.00 92.19 91 ILE A N 1
ATOM 709 C CA . ILE A 1 91 ? 2.703 4.570 6.397 1.00 92.19 91 ILE A CA 1
ATOM 710 C C . ILE A 1 91 ? 4.109 4.927 6.912 1.00 92.19 91 ILE A C 1
ATOM 712 O O . ILE A 1 91 ? 4.312 6.007 7.464 1.00 92.19 91 ILE A O 1
ATOM 716 N N . TYR A 1 92 ? 5.106 4.058 6.725 1.00 91.69 92 TYR A N 1
ATOM 717 C CA . TYR A 1 92 ? 6.497 4.370 7.078 1.00 91.69 92 TYR A CA 1
ATOM 718 C C . TYR A 1 92 ? 7.084 5.491 6.224 1.00 91.69 92 TYR A C 1
ATOM 720 O O . TYR A 1 92 ? 7.801 6.336 6.765 1.00 91.69 92 TYR A O 1
ATOM 728 N N . GLY A 1 93 ? 6.757 5.530 4.933 1.00 89.25 93 GLY A N 1
ATOM 729 C CA . GLY A 1 93 ? 7.109 6.621 4.031 1.00 89.25 93 GLY A CA 1
ATOM 730 C C . GLY A 1 93 ? 6.605 7.970 4.541 1.00 89.25 93 GLY A C 1
ATOM 731 O O . GLY A 1 93 ? 7.406 8.889 4.718 1.00 89.25 93 GLY A O 1
ATOM 732 N N . ASP A 1 94 ? 5.321 8.048 4.894 1.00 89.56 94 ASP A N 1
ATOM 733 C CA . ASP A 1 94 ? 4.686 9.268 5.412 1.00 89.56 94 ASP A CA 1
ATOM 734 C C . ASP A 1 94 ? 5.268 9.716 6.761 1.00 89.56 94 ASP A C 1
ATOM 736 O O . ASP A 1 94 ? 5.378 10.908 7.038 1.00 89.56 94 ASP A O 1
ATOM 740 N N . GLN A 1 95 ? 5.719 8.769 7.592 1.00 89.44 95 GLN A N 1
ATOM 741 C CA . GLN A 1 95 ? 6.447 9.061 8.834 1.00 89.44 95 GLN A CA 1
ATOM 742 C C . GLN A 1 95 ? 7.906 9.520 8.601 1.00 89.44 95 GLN A C 1
ATOM 744 O O . GLN A 1 95 ? 8.626 9.789 9.570 1.00 89.44 95 GLN A O 1
ATOM 749 N N . GLY A 1 96 ? 8.386 9.542 7.352 1.00 89.44 96 GLY A N 1
ATOM 750 C CA . GLY A 1 96 ? 9.780 9.817 6.986 1.00 89.44 96 GLY A CA 1
ATOM 751 C C . GLY A 1 96 ? 10.744 8.653 7.251 1.00 89.44 96 GLY A C 1
ATOM 752 O O . GLY A 1 96 ? 11.962 8.800 7.138 1.00 89.44 96 GLY A O 1
ATOM 753 N N . ARG A 1 97 ? 10.235 7.466 7.597 1.00 90.25 97 ARG A N 1
ATOM 754 C CA . ARG A 1 97 ? 11.019 6.255 7.894 1.00 90.25 97 ARG A CA 1
A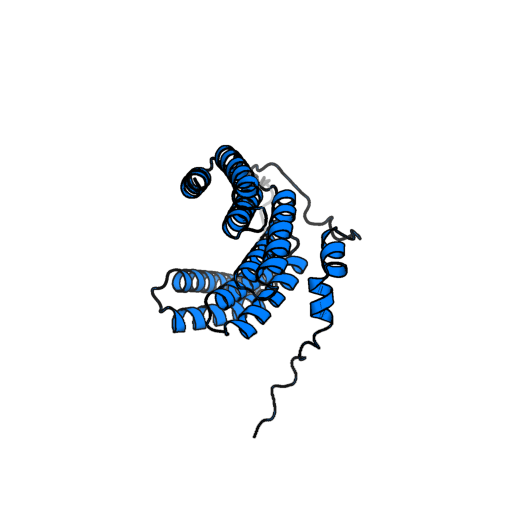TOM 755 C C . ARG A 1 97 ? 11.333 5.478 6.612 1.00 90.25 97 ARG A C 1
ATOM 757 O O . ARG A 1 97 ? 11.052 4.286 6.504 1.00 90.25 97 ARG A O 1
ATOM 764 N N . LEU A 1 98 ? 11.970 6.154 5.658 1.00 90.19 98 LEU A N 1
ATOM 765 C CA . LEU A 1 98 ? 12.164 5.660 4.290 1.00 90.19 98 LEU A CA 1
ATOM 766 C C . LEU A 1 98 ? 12.935 4.332 4.196 1.00 90.19 98 LEU A C 1
ATOM 768 O O . LEU A 1 98 ? 12.643 3.538 3.311 1.00 90.19 98 LEU A O 1
ATOM 772 N N . LYS A 1 99 ? 13.887 4.065 5.104 1.00 87.12 99 LYS A N 1
ATOM 773 C CA . LYS A 1 99 ? 14.622 2.784 5.131 1.00 87.12 99 LYS A CA 1
ATOM 774 C C . LYS A 1 99 ? 13.717 1.601 5.483 1.00 87.12 99 LYS A C 1
ATOM 776 O O . LYS A 1 99 ? 13.768 0.576 4.823 1.00 87.12 99 LYS A O 1
ATOM 781 N N . ALA A 1 100 ? 12.855 1.768 6.488 1.00 87.25 100 ALA A N 1
ATOM 782 C CA . ALA A 1 100 ? 11.908 0.726 6.882 1.00 87.25 100 ALA A CA 1
ATOM 783 C C . ALA A 1 100 ? 10.838 0.495 5.801 1.00 87.25 100 ALA A C 1
ATOM 785 O O . ALA A 1 100 ? 10.383 -0.631 5.625 1.00 87.25 100 ALA A O 1
ATOM 786 N N . ALA A 1 101 ? 10.442 1.551 5.078 1.00 91.19 101 ALA A N 1
ATOM 787 C CA . ALA A 1 101 ? 9.560 1.434 3.917 1.00 91.19 101 ALA A CA 1
ATOM 788 C C . ALA A 1 101 ? 10.223 0.628 2.787 1.00 91.19 101 ALA A C 1
ATOM 790 O O . ALA A 1 101 ? 9.641 -0.344 2.319 1.00 91.19 101 ALA A O 1
ATOM 791 N N . GLU A 1 102 ? 11.466 0.971 2.426 1.00 90.00 102 GLU A N 1
ATOM 792 C CA . GLU A 1 102 ? 12.248 0.273 1.394 1.00 90.00 102 GLU A CA 1
ATOM 793 C C . GLU A 1 102 ? 12.429 -1.214 1.717 1.00 90.00 102 GLU A C 1
ATOM 795 O O . GLU A 1 102 ? 12.154 -2.058 0.870 1.00 90.00 102 GLU A O 1
ATOM 800 N N . GLU A 1 103 ? 12.847 -1.552 2.941 1.00 88.94 103 GLU A N 1
ATOM 801 C CA . GLU A 1 103 ? 13.038 -2.949 3.354 1.00 88.94 103 GLU A CA 1
ATOM 802 C C . GLU A 1 103 ? 11.760 -3.780 3.191 1.00 88.94 103 GLU A C 1
ATOM 804 O O . GLU A 1 103 ? 11.821 -4.942 2.784 1.00 88.94 103 GLU A O 1
ATOM 809 N N . LEU A 1 104 ? 10.604 -3.190 3.504 1.00 90.94 104 LEU A N 1
ATOM 810 C CA . LEU A 1 104 ? 9.316 -3.862 3.400 1.00 90.94 104 LEU A CA 1
ATOM 811 C C . LEU A 1 104 ? 8.830 -3.949 1.944 1.00 90.94 104 LEU A C 1
ATOM 813 O O . LEU A 1 104 ? 8.321 -4.989 1.536 1.00 90.94 104 LEU A O 1
ATOM 817 N N . GLU A 1 105 ? 9.015 -2.896 1.146 1.00 90.62 105 GLU A N 1
ATOM 818 C CA . GLU A 1 105 ? 8.645 -2.870 -0.276 1.00 90.62 105 GLU A CA 1
ATOM 819 C C . GLU A 1 105 ? 9.478 -3.831 -1.120 1.00 90.62 105 GLU A C 1
ATOM 821 O O . GLU A 1 105 ? 8.910 -4.532 -1.956 1.00 90.62 105 GLU A O 1
ATOM 826 N N . VAL A 1 106 ? 10.789 -3.925 -0.873 1.00 89.44 106 VAL A N 1
ATOM 827 C CA . VAL A 1 106 ? 11.663 -4.906 -1.538 1.00 89.44 106 VAL A CA 1
ATOM 828 C C . VAL A 1 106 ? 11.181 -6.325 -1.246 1.00 89.44 106 VAL A C 1
ATOM 830 O O . VAL A 1 106 ? 11.035 -7.124 -2.167 1.00 89.44 106 VAL A O 1
ATOM 833 N N . GLN A 1 107 ? 10.865 -6.634 0.016 1.00 88.75 107 GLN A N 1
ATOM 834 C CA . GLN A 1 107 ? 10.338 -7.951 0.384 1.00 88.75 107 GLN A CA 1
ATOM 835 C C . GLN A 1 107 ? 9.021 -8.261 -0.328 1.00 88.75 107 GLN A C 1
ATOM 837 O O . GLN A 1 107 ? 8.870 -9.345 -0.888 1.00 88.75 107 GLN A O 1
ATOM 842 N N . VAL A 1 108 ? 8.068 -7.322 -0.326 1.00 90.62 108 VAL A N 1
ATOM 843 C CA . VAL A 1 108 ? 6.777 -7.532 -0.995 1.00 90.62 108 VAL A CA 1
ATOM 844 C C . VAL A 1 108 ? 6.966 -7.720 -2.499 1.00 90.62 108 VAL A C 1
ATOM 846 O O . VAL A 1 108 ? 6.388 -8.644 -3.062 1.00 90.62 108 VAL A O 1
ATOM 849 N N . MET A 1 109 ? 7.803 -6.902 -3.142 1.00 90.69 109 MET A N 1
ATOM 850 C CA . MET A 1 109 ? 8.086 -7.009 -4.573 1.00 90.69 109 MET A CA 1
ATOM 851 C C . MET A 1 109 ? 8.665 -8.383 -4.937 1.00 90.69 109 MET A C 1
ATOM 853 O O . MET A 1 109 ? 8.177 -9.008 -5.876 1.00 90.69 109 MET A O 1
ATOM 857 N N . GLU A 1 110 ? 9.658 -8.876 -4.191 1.00 89.50 110 GLU A N 1
ATOM 858 C CA . GLU A 1 110 ? 10.276 -10.183 -4.455 1.00 89.50 110 GLU A CA 1
ATOM 859 C C . GLU A 1 110 ? 9.298 -11.347 -4.233 1.00 89.50 110 GLU A C 1
ATOM 861 O O . GLU A 1 110 ? 9.255 -12.283 -5.034 1.00 89.50 110 GLU A O 1
ATOM 866 N N . ILE A 1 111 ? 8.452 -11.282 -3.196 1.00 88.88 111 ILE A N 1
ATOM 867 C CA . ILE A 1 111 ? 7.430 -12.314 -2.960 1.00 88.88 111 ILE A CA 1
ATOM 868 C C . ILE A 1 111 ? 6.366 -12.280 -4.063 1.00 88.88 111 ILE A C 1
ATOM 870 O O . ILE A 1 111 ? 6.061 -13.327 -4.632 1.00 88.88 111 ILE A O 1
ATOM 874 N N . CYS A 1 112 ? 5.834 -11.105 -4.416 1.00 89.06 112 CYS A N 1
ATOM 875 C CA . CYS A 1 112 ? 4.870 -10.957 -5.511 1.00 89.06 112 CYS A CA 1
ATOM 876 C C . CYS A 1 112 ? 5.452 -11.484 -6.830 1.00 89.06 112 CYS A C 1
ATOM 878 O O . CYS A 1 112 ? 4.803 -12.264 -7.525 1.00 89.06 112 CYS A O 1
ATOM 880 N N . LYS A 1 113 ? 6.708 -11.143 -7.138 1.00 90.25 113 LYS A N 1
ATOM 881 C CA . LYS A 1 113 ? 7.412 -11.630 -8.328 1.00 90.25 113 LYS A CA 1
ATOM 882 C C . LYS A 1 113 ? 7.537 -13.155 -8.342 1.00 90.25 113 LYS A C 1
ATOM 884 O O . LYS A 1 113 ? 7.341 -13.754 -9.396 1.00 90.25 113 LYS A O 1
ATOM 889 N N . ARG A 1 114 ? 7.831 -13.784 -7.198 1.00 91.81 114 ARG A N 1
ATOM 890 C CA . ARG A 1 114 ? 7.935 -15.248 -7.066 1.00 91.81 114 ARG A CA 1
ATOM 891 C C . ARG A 1 114 ? 6.582 -15.956 -7.170 1.00 91.81 114 ARG A C 1
ATOM 893 O O . ARG A 1 114 ? 6.496 -16.991 -7.818 1.00 91.81 114 ARG A O 1
ATOM 900 N N . VAL A 1 115 ? 5.556 -15.433 -6.500 1.00 89.00 115 VAL A N 1
ATOM 901 C CA . VAL A 1 115 ? 4.258 -16.109 -6.310 1.00 89.00 115 VAL A CA 1
ATOM 902 C C . VAL A 1 115 ? 3.295 -15.828 -7.461 1.00 89.00 115 VAL A C 1
ATOM 904 O O . VAL A 1 115 ? 2.599 -16.728 -7.919 1.00 89.00 115 VAL A O 1
ATOM 907 N N . LEU A 1 116 ? 3.245 -14.578 -7.921 1.00 88.44 116 LEU A N 1
ATOM 908 C CA . LEU A 1 116 ? 2.274 -14.090 -8.905 1.00 88.44 116 LEU A CA 1
ATOM 909 C C . LEU A 1 116 ? 2.907 -13.862 -10.284 1.00 88.44 116 LEU A C 1
ATOM 911 O O . LEU A 1 116 ? 2.200 -13.779 -11.287 1.00 88.44 116 LEU A O 1
ATOM 915 N N . GLY A 1 117 ? 4.236 -13.769 -10.338 1.00 90.81 117 GLY A N 1
ATOM 916 C CA . GLY A 1 117 ? 4.990 -13.461 -11.544 1.00 90.81 117 GLY A CA 1
ATOM 917 C C . GLY A 1 117 ? 5.290 -11.969 -11.700 1.00 90.81 117 GLY A C 1
ATOM 918 O O . GLY A 1 117 ? 4.714 -11.099 -11.042 1.00 90.81 117 GLY A O 1
ATOM 919 N N . LEU A 1 118 ? 6.225 -11.667 -12.602 1.00 89.50 118 LEU A N 1
ATOM 920 C CA . LEU A 1 118 ? 6.715 -10.306 -12.843 1.00 89.50 118 LEU A CA 1
ATOM 921 C C . LEU A 1 118 ? 5.647 -9.375 -13.443 1.00 89.50 118 LEU A C 1
ATOM 923 O O . LEU A 1 118 ? 5.634 -8.183 -13.159 1.00 89.50 118 LEU A O 1
ATOM 927 N N . GLU A 1 119 ? 4.753 -9.920 -14.264 1.00 90.38 119 GLU A N 1
ATOM 928 C CA . GLU A 1 119 ? 3.722 -9.165 -14.988 1.00 90.38 119 GLU A CA 1
ATOM 929 C C . GLU A 1 119 ? 2.448 -8.916 -14.175 1.00 90.38 119 GLU A C 1
ATOM 931 O O . GLU A 1 119 ? 1.556 -8.197 -14.627 1.00 90.38 119 GLU A O 1
ATOM 936 N N . HIS A 1 120 ? 2.344 -9.499 -12.980 1.00 89.38 120 HIS A N 1
ATOM 937 C CA . HIS A 1 120 ? 1.139 -9.381 -12.176 1.00 89.38 120 HIS A CA 1
ATOM 938 C C . HIS A 1 120 ? 0.921 -7.931 -11.701 1.00 89.38 120 HIS A C 1
ATOM 940 O O . HIS A 1 120 ? 1.880 -7.296 -11.244 1.00 89.38 120 HIS A O 1
ATOM 946 N N . PRO A 1 121 ? -0.321 -7.403 -11.722 1.00 88.44 121 PRO A N 1
ATOM 947 C CA . PRO A 1 121 ? -0.622 -6.034 -11.292 1.00 88.44 121 PRO A CA 1
ATOM 948 C C . PRO A 1 121 ? -0.085 -5.676 -9.900 1.00 88.44 121 PRO A C 1
ATOM 950 O O . PRO A 1 121 ? 0.420 -4.569 -9.700 1.00 88.44 121 PRO A O 1
ATOM 953 N N . ASP A 1 122 ? -0.130 -6.619 -8.956 1.00 86.44 122 ASP A N 1
ATOM 954 C CA . ASP A 1 122 ? 0.406 -6.422 -7.602 1.00 86.44 122 ASP A CA 1
ATOM 955 C C . ASP A 1 122 ? 1.931 -6.250 -7.607 1.00 86.44 122 ASP A C 1
ATOM 957 O O . ASP A 1 122 ? 2.435 -5.322 -6.976 1.00 86.44 122 ASP A O 1
ATOM 961 N N . THR A 1 123 ? 2.665 -7.064 -8.377 1.00 91.06 123 THR A N 1
ATOM 962 C CA . THR A 1 123 ? 4.124 -6.933 -8.539 1.00 91.06 123 THR A CA 1
ATOM 963 C C . THR A 1 123 ? 4.478 -5.573 -9.133 1.00 91.06 123 THR A C 1
ATOM 965 O O . THR A 1 123 ? 5.331 -4.862 -8.602 1.00 91.06 123 THR A O 1
ATOM 968 N N . LEU A 1 124 ? 3.769 -5.160 -10.188 1.00 92.56 124 LEU A N 1
ATOM 969 C CA . LEU A 1 124 ? 3.981 -3.867 -10.846 1.00 92.56 124 LEU A CA 1
ATOM 970 C C . LEU A 1 124 ? 3.657 -2.692 -9.914 1.00 92.56 124 LEU A C 1
ATOM 972 O O . LEU A 1 124 ? 4.341 -1.669 -9.922 1.00 92.56 124 LEU A O 1
ATOM 976 N N . THR A 1 125 ? 2.631 -2.833 -9.076 1.00 90.94 125 THR A N 1
ATOM 977 C CA . THR A 1 125 ? 2.289 -1.840 -8.049 1.00 90.94 125 THR A CA 1
ATOM 978 C C . THR A 1 125 ? 3.373 -1.746 -6.978 1.00 90.94 125 THR A C 1
ATOM 980 O O . THR A 1 125 ? 3.777 -0.638 -6.626 1.00 90.94 125 THR A O 1
ATOM 983 N N . SER A 1 126 ? 3.913 -2.875 -6.511 1.00 89.88 126 SER A N 1
ATOM 984 C CA . SER A 1 126 ? 5.041 -2.885 -5.573 1.00 89.88 126 SER A CA 1
ATOM 985 C C . SER A 1 126 ? 6.307 -2.261 -6.171 1.00 89.88 126 SER A C 1
ATOM 987 O O . SER A 1 126 ? 6.948 -1.459 -5.497 1.00 89.88 126 SER A O 1
ATOM 989 N N . MET A 1 127 ? 6.630 -2.544 -7.442 1.00 93.69 127 MET A N 1
ATOM 990 C CA . MET A 1 127 ? 7.748 -1.904 -8.156 1.00 93.69 127 MET A CA 1
ATOM 991 C C . MET A 1 127 ? 7.582 -0.382 -8.229 1.00 93.69 127 MET A C 1
ATOM 993 O O . MET A 1 127 ? 8.527 0.362 -7.969 1.00 93.69 127 MET A O 1
ATOM 997 N N . ASN A 1 128 ? 6.375 0.091 -8.560 1.00 93.19 128 ASN A N 1
ATOM 998 C CA . ASN A 1 128 ? 6.080 1.520 -8.613 1.00 93.19 128 ASN A CA 1
ATOM 999 C C . ASN A 1 128 ? 6.279 2.176 -7.235 1.00 93.19 128 ASN A C 1
ATOM 1001 O O . ASN A 1 128 ? 6.966 3.189 -7.132 1.00 93.19 128 ASN A O 1
ATOM 1005 N N . ASN A 1 129 ? 5.739 1.581 -6.169 1.00 92.81 129 ASN A N 1
ATOM 1006 C CA . ASN A 1 129 ? 5.879 2.116 -4.810 1.00 92.81 129 ASN A CA 1
ATOM 1007 C C . ASN A 1 129 ? 7.350 2.181 -4.366 1.00 92.81 129 ASN A C 1
ATOM 1009 O O . ASN A 1 129 ? 7.805 3.232 -3.912 1.00 92.81 129 ASN A O 1
ATOM 1013 N N . LEU A 1 130 ? 8.121 1.118 -4.622 1.00 92.88 130 LEU A N 1
ATOM 1014 C CA . LEU A 1 130 ? 9.554 1.080 -4.326 1.00 92.88 130 LEU A CA 1
ATOM 1015 C C . LEU A 1 130 ? 10.331 2.177 -5.067 1.00 92.88 130 LEU A C 1
ATOM 1017 O O . LEU A 1 130 ? 11.183 2.845 -4.477 1.00 92.88 130 LEU A O 1
ATOM 1021 N N . ALA A 1 131 ? 10.005 2.425 -6.340 1.00 93.50 131 ALA A N 1
ATOM 1022 C CA . ALA A 1 131 ? 10.609 3.513 -7.104 1.00 93.50 131 ALA A CA 1
ATOM 1023 C C . ALA A 1 131 ? 10.333 4.881 -6.454 1.00 93.50 131 ALA A C 1
ATOM 1025 O O . ALA A 1 131 ? 11.244 5.702 -6.319 1.00 93.50 131 ALA A O 1
ATOM 1026 N N . HIS A 1 132 ? 9.103 5.131 -5.993 1.00 92.75 132 HIS A N 1
ATOM 1027 C CA . HIS A 1 132 ? 8.765 6.361 -5.268 1.00 92.75 132 HIS A CA 1
ATOM 1028 C C . HIS A 1 132 ? 9.549 6.493 -3.954 1.00 92.75 132 HIS A C 1
ATOM 1030 O O . HIS A 1 132 ? 10.078 7.571 -3.662 1.00 92.75 132 HIS A O 1
ATOM 1036 N N . THR A 1 133 ? 9.692 5.411 -3.188 1.00 92.25 133 THR A N 1
ATOM 1037 C CA . THR A 1 133 ? 10.499 5.403 -1.961 1.00 92.25 133 THR A CA 1
ATOM 1038 C C . THR A 1 133 ? 11.967 5.711 -2.255 1.00 92.25 133 THR A C 1
ATOM 1040 O O . THR A 1 133 ? 12.563 6.568 -1.596 1.00 92.25 133 THR A O 1
ATOM 1043 N N . TRP A 1 134 ? 12.559 5.101 -3.285 1.00 92.50 134 TRP A N 1
ATOM 1044 C CA . TRP A 1 134 ? 13.931 5.400 -3.705 1.00 92.50 134 TRP A CA 1
ATOM 1045 C C . TRP A 1 134 ? 14.115 6.837 -4.187 1.00 92.50 134 TRP A C 1
ATOM 1047 O O . TRP A 1 134 ? 15.120 7.469 -3.843 1.00 92.50 134 TRP A O 1
ATOM 1057 N N . LYS A 1 135 ? 13.137 7.400 -4.902 1.00 91.00 135 LYS A N 1
ATOM 1058 C CA . LYS A 1 135 ? 13.141 8.824 -5.259 1.00 91.00 135 LYS A CA 1
ATOM 1059 C C . LYS A 1 135 ? 13.172 9.704 -4.008 1.00 91.00 135 LYS A C 1
ATOM 1061 O O . LYS A 1 135 ? 14.005 10.606 -3.926 1.00 91.00 135 LYS A O 1
ATOM 1066 N N . SER A 1 136 ? 12.334 9.415 -3.013 1.00 90.44 136 SER A N 1
ATOM 1067 C CA . SER A 1 136 ? 12.314 10.138 -1.731 1.00 90.44 136 SER A CA 1
ATOM 1068 C C . SER A 1 136 ? 13.636 10.015 -0.964 1.00 90.44 136 SER A C 1
ATOM 1070 O O . SER A 1 136 ? 14.043 10.941 -0.265 1.00 90.44 136 SER A O 1
ATOM 1072 N N . GLN A 1 137 ? 14.362 8.908 -1.143 1.00 89.31 137 GLN A N 1
ATOM 1073 C CA . GLN A 1 137 ? 15.713 8.717 -0.604 1.00 89.31 137 GLN A CA 1
ATOM 1074 C C . GLN A 1 137 ? 16.829 9.382 -1.428 1.00 89.31 137 GLN A C 1
ATOM 1076 O O . GLN A 1 137 ? 18.005 9.195 -1.117 1.00 89.31 137 GLN A O 1
ATOM 1081 N N . LYS A 1 138 ? 16.498 10.150 -2.473 1.00 89.81 138 LYS A N 1
ATOM 1082 C CA . LYS A 1 138 ? 17.456 10.758 -3.416 1.00 89.81 138 LYS A CA 1
ATOM 1083 C C . LYS A 1 138 ? 18.263 9.739 -4.237 1.00 89.81 138 LYS A C 1
ATOM 1085 O O . LYS A 1 138 ? 19.260 10.101 -4.859 1.00 89.81 138 LYS A O 1
ATOM 1090 N N . LYS A 1 139 ? 17.817 8.480 -4.313 1.00 89.62 139 LYS A N 1
ATOM 1091 C CA . LYS A 1 139 ? 18.373 7.431 -5.191 1.00 89.62 139 LYS A CA 1
ATOM 1092 C C . LYS A 1 139 ? 17.750 7.527 -6.595 1.00 89.62 139 LYS A C 1
ATOM 1094 O O . LYS A 1 139 ? 17.202 6.556 -7.112 1.00 89.62 139 LYS A O 1
ATOM 1099 N N . PHE A 1 140 ? 17.799 8.716 -7.203 1.00 87.25 140 PHE A N 1
ATOM 1100 C CA . PHE A 1 140 ? 17.011 9.059 -8.397 1.00 87.25 140 PHE A CA 1
ATOM 1101 C C . PHE A 1 140 ? 17.242 8.128 -9.591 1.00 87.25 140 PHE A C 1
ATOM 1103 O O . PHE A 1 140 ? 16.276 7.705 -10.214 1.00 87.25 140 PHE A O 1
ATOM 1110 N N . GLN A 1 141 ? 18.492 7.769 -9.894 1.00 85.62 141 GLN A N 1
ATOM 1111 C CA . GLN A 1 141 ? 18.795 6.944 -11.068 1.00 85.62 141 GLN A CA 1
ATOM 1112 C C . GLN A 1 141 ? 18.232 5.519 -10.951 1.00 85.62 141 GLN A C 1
ATOM 1114 O O . GLN A 1 141 ? 17.699 4.978 -11.916 1.00 85.62 141 GLN A O 1
ATOM 1119 N N . ILE A 1 142 ? 18.333 4.922 -9.759 1.00 89.06 142 ILE A N 1
ATOM 1120 C CA . ILE A 1 142 ? 17.830 3.567 -9.492 1.00 89.06 142 ILE A CA 1
ATOM 1121 C C . ILE A 1 142 ? 16.295 3.580 -9.499 1.00 89.06 142 ILE A C 1
ATOM 1123 O O . ILE A 1 142 ? 15.668 2.707 -10.094 1.00 89.06 142 ILE A O 1
ATOM 1127 N N . ALA A 1 143 ? 15.693 4.616 -8.906 1.00 91.94 143 ALA A N 1
ATOM 1128 C CA . ALA A 1 143 ? 14.253 4.844 -8.943 1.00 91.94 143 ALA A CA 1
ATOM 1129 C C . ALA A 1 143 ? 13.721 4.982 -10.377 1.00 91.94 143 ALA A C 1
ATOM 1131 O O . ALA A 1 143 ? 12.710 4.372 -10.717 1.00 91.94 143 ALA A O 1
ATOM 1132 N N . LEU A 1 144 ? 14.410 5.761 -11.216 1.00 92.19 144 LEU A N 1
ATOM 1133 C CA . LEU A 1 144 ? 14.021 5.991 -12.604 1.00 92.19 144 LEU A CA 1
ATOM 1134 C C . LEU A 1 144 ? 14.061 4.693 -13.415 1.00 92.19 144 LEU A C 1
ATOM 1136 O O . LEU A 1 144 ? 13.068 4.357 -14.046 1.00 92.19 144 LEU A O 1
ATOM 1140 N N . ASN A 1 145 ? 15.153 3.928 -13.326 1.00 92.25 145 ASN A N 1
ATOM 1141 C CA . ASN A 1 145 ? 15.284 2.649 -14.031 1.00 92.25 145 ASN A CA 1
ATOM 1142 C C . ASN A 1 145 ? 14.179 1.655 -13.617 1.00 92.25 145 ASN A C 1
ATOM 1144 O O . ASN A 1 145 ? 13.537 1.035 -14.463 1.00 92.25 145 ASN A O 1
ATOM 1148 N N . LEU A 1 146 ? 13.885 1.545 -12.316 1.00 93.19 146 LEU A N 1
ATOM 1149 C CA . LEU A 1 146 ? 12.804 0.671 -11.851 1.00 93.19 146 LEU A CA 1
ATOM 1150 C C . LEU A 1 146 ? 11.428 1.122 -12.373 1.00 93.19 146 LEU A C 1
ATOM 1152 O O . LEU A 1 146 ? 10.612 0.286 -12.770 1.00 93.19 146 LEU A O 1
ATOM 1156 N N . LEU A 1 147 ? 11.172 2.434 -12.404 1.00 94.19 147 LEU A N 1
ATOM 1157 C CA . LEU A 1 147 ? 9.931 2.988 -12.946 1.00 94.19 147 LEU A CA 1
ATOM 1158 C C . LEU A 1 147 ? 9.816 2.762 -14.462 1.00 94.19 147 LEU A C 1
ATOM 1160 O O . LEU A 1 147 ? 8.737 2.411 -14.933 1.00 94.19 147 LEU A O 1
ATOM 1164 N N . GLU A 1 148 ? 10.909 2.899 -15.216 1.00 93.69 148 GLU A N 1
ATOM 1165 C CA . GLU A 1 148 ? 10.964 2.590 -16.652 1.00 93.69 148 GLU A CA 1
ATOM 1166 C C . GLU A 1 148 ? 10.576 1.136 -16.928 1.00 93.69 148 GLU A C 1
ATOM 1168 O O . GLU A 1 148 ? 9.708 0.874 -17.766 1.00 93.69 148 GLU A O 1
ATOM 1173 N N . GLN A 1 149 ? 11.147 0.195 -16.171 1.00 94.12 149 GLN A N 1
ATOM 1174 C CA . GLN A 1 149 ? 10.788 -1.221 -16.268 1.00 94.12 149 GLN A CA 1
ATOM 1175 C C . GLN A 1 149 ? 9.307 -1.452 -15.938 1.00 94.12 149 GLN A C 1
ATOM 1177 O O . GLN A 1 149 ? 8.613 -2.161 -16.668 1.00 94.12 149 GLN A O 1
ATOM 1182 N N . CYS A 1 150 ? 8.795 -0.825 -14.874 1.00 93.38 150 CYS A N 1
ATOM 1183 C CA . CYS A 1 150 ? 7.390 -0.939 -14.483 1.00 93.38 150 CYS A CA 1
ATOM 1184 C C . CYS A 1 150 ? 6.439 -0.417 -15.576 1.00 93.38 150 CYS A C 1
ATOM 1186 O O . CYS A 1 150 ? 5.471 -1.094 -15.924 1.00 93.38 150 CYS A O 1
ATOM 1188 N N . VAL A 1 151 ? 6.729 0.746 -16.168 1.00 93.19 151 VAL A N 1
ATOM 1189 C CA . VAL A 1 151 ? 5.933 1.330 -17.262 1.00 93.19 151 VAL A CA 1
ATOM 1190 C C . VAL A 1 151 ? 5.938 0.436 -18.496 1.00 93.19 151 VAL A C 1
ATOM 1192 O O . VAL A 1 151 ? 4.879 0.207 -19.086 1.00 93.19 151 VAL A O 1
ATOM 1195 N N . ALA A 1 152 ? 7.101 -0.097 -18.876 1.00 92.62 152 ALA A N 1
ATOM 1196 C CA . ALA A 1 152 ? 7.219 -0.998 -20.018 1.00 92.62 152 ALA A CA 1
ATOM 1197 C C . ALA A 1 152 ? 6.356 -2.258 -19.829 1.00 92.62 152 ALA A C 1
ATOM 1199 O O . ALA A 1 152 ? 5.595 -2.631 -20.724 1.00 92.62 152 ALA A O 1
ATOM 1200 N N . LEU A 1 153 ? 6.410 -2.867 -18.640 1.00 93.12 153 LEU A N 1
ATOM 1201 C CA . LEU A 1 153 ? 5.603 -4.040 -18.303 1.00 93.12 153 LEU A CA 1
ATOM 1202 C C . LEU A 1 153 ? 4.103 -3.715 -18.246 1.00 93.12 153 LEU A C 1
ATOM 1204 O O . LEU A 1 153 ? 3.311 -4.422 -18.864 1.00 93.12 153 LEU A O 1
ATOM 1208 N N . ARG A 1 154 ? 3.700 -2.623 -17.580 1.00 92.31 154 ARG A N 1
ATOM 1209 C CA . ARG A 1 154 ? 2.290 -2.187 -17.518 1.00 92.31 154 ARG A CA 1
ATOM 1210 C C . ARG A 1 154 ? 1.714 -1.939 -18.907 1.00 92.31 154 ARG A C 1
ATOM 1212 O O . ARG A 1 154 ? 0.612 -2.392 -19.195 1.00 92.31 154 ARG A O 1
ATOM 1219 N N . THR A 1 155 ? 2.475 -1.278 -19.777 1.00 91.06 155 THR A N 1
ATOM 1220 C CA . THR A 1 155 ? 2.058 -1.002 -21.159 1.00 91.06 155 THR A CA 1
ATOM 1221 C C . THR A 1 155 ? 1.897 -2.292 -21.962 1.00 91.06 155 THR A C 1
ATOM 1223 O O . THR A 1 155 ? 0.943 -2.415 -22.727 1.00 91.06 155 THR A O 1
ATOM 1226 N N . ARG A 1 156 ? 2.793 -3.272 -21.772 1.00 91.31 156 ARG A N 1
ATOM 1227 C CA . ARG A 1 156 ? 2.719 -4.578 -22.442 1.00 91.31 156 ARG A CA 1
ATOM 1228 C C . ARG A 1 156 ? 1.512 -5.402 -21.991 1.00 91.31 156 ARG A C 1
ATOM 1230 O O . ARG A 1 156 ? 0.846 -5.993 -22.832 1.00 91.31 156 ARG A O 1
ATOM 1237 N N . VAL A 1 157 ? 1.260 -5.459 -20.685 1.00 90.69 157 VAL A N 1
ATOM 1238 C CA . VAL A 1 157 ? 0.257 -6.354 -20.084 1.00 90.69 157 VAL A CA 1
ATOM 1239 C C . VAL A 1 157 ? -1.149 -5.761 -20.152 1.00 90.69 157 VAL A C 1
ATOM 1241 O O . VAL A 1 157 ? -2.098 -6.458 -20.499 1.00 90.69 157 VAL A O 1
ATOM 1244 N N . LEU A 1 158 ? -1.294 -4.478 -19.814 1.00 88.62 158 LEU A N 1
ATOM 1245 C CA . LEU A 1 158 ? -2.594 -3.814 -19.666 1.00 88.62 158 LEU A CA 1
ATOM 1246 C C . LEU A 1 158 ? -2.992 -3.002 -20.907 1.00 88.62 158 LEU A C 1
ATOM 1248 O O . LEU A 1 158 ? -4.156 -2.640 -21.063 1.00 88.62 158 LEU A O 1
ATOM 1252 N N . GLY A 1 159 ? -2.032 -2.720 -21.790 1.00 88.94 159 GLY A N 1
ATOM 1253 C CA . GLY A 1 159 ? -2.204 -1.827 -22.929 1.00 88.94 159 GLY A CA 1
ATOM 1254 C C . GLY A 1 159 ? -1.953 -0.356 -22.584 1.00 88.94 159 GLY A C 1
ATOM 1255 O O . GLY A 1 159 ? -1.955 0.057 -21.424 1.00 88.94 159 GLY A O 1
ATOM 1256 N N . HIS A 1 160 ? -1.731 0.449 -23.625 1.00 83.69 160 HIS A N 1
ATOM 1257 C CA . HIS A 1 160 ? -1.354 1.860 -23.483 1.00 83.69 160 HIS A CA 1
ATOM 1258 C C . HIS A 1 160 ? -2.447 2.755 -22.874 1.00 83.69 160 HIS A C 1
ATOM 1260 O O . HIS A 1 160 ? -2.117 3.738 -22.218 1.00 83.69 160 HIS A O 1
ATOM 1266 N N . ASP A 1 161 ? -3.722 2.396 -23.052 1.00 88.19 161 ASP A N 1
ATOM 1267 C CA . ASP A 1 161 ? -4.876 3.173 -22.580 1.00 88.19 161 ASP A CA 1
ATOM 1268 C C . ASP A 1 161 ? -5.266 2.867 -21.128 1.00 88.19 161 ASP A C 1
ATOM 1270 O O . ASP A 1 161 ? -6.164 3.504 -20.573 1.00 88.19 161 ASP A O 1
ATOM 1274 N N . HIS A 1 162 ? -4.625 1.882 -20.488 1.00 88.81 162 HIS A N 1
ATOM 1275 C CA . HIS A 1 162 ? -4.978 1.519 -19.122 1.00 88.81 162 HIS A CA 1
ATOM 1276 C C . HIS A 1 162 ? -4.630 2.663 -18.150 1.00 88.81 162 HIS A C 1
ATOM 1278 O O . HIS A 1 162 ? -3.499 3.160 -18.192 1.00 88.81 162 HIS A O 1
ATOM 1284 N N . PRO A 1 163 ? -5.529 3.048 -17.218 1.00 88.88 163 PRO A N 1
ATOM 1285 C CA . PRO A 1 163 ? -5.291 4.149 -16.280 1.00 88.88 163 PRO A CA 1
ATOM 1286 C C . PRO A 1 163 ? -3.954 4.054 -15.532 1.00 88.88 163 PRO A C 1
ATOM 1288 O O . PRO A 1 163 ? -3.220 5.037 -15.451 1.00 88.88 163 PRO A O 1
ATOM 1291 N N . ASP A 1 164 ? -3.590 2.859 -15.057 1.00 83.44 164 ASP A N 1
ATOM 1292 C CA . ASP A 1 164 ? -2.320 2.639 -14.348 1.00 83.44 164 ASP A CA 1
ATOM 1293 C C . ASP A 1 164 ? -1.087 2.772 -15.254 1.00 83.44 164 ASP A C 1
ATOM 1295 O O . ASP A 1 164 ? -0.036 3.232 -14.803 1.00 83.44 164 ASP A O 1
ATOM 1299 N N . ALA A 1 165 ? -1.199 2.384 -16.530 1.00 88.50 165 ALA A N 1
ATOM 1300 C CA . ALA A 1 165 ? -0.115 2.520 -17.500 1.00 88.50 165 ALA A CA 1
ATOM 1301 C C . ALA A 1 165 ? 0.079 3.993 -17.888 1.00 88.50 165 ALA A C 1
ATOM 1303 O O . ALA A 1 165 ? 1.213 4.479 -17.917 1.00 88.50 165 ALA A O 1
ATOM 1304 N N . LEU A 1 166 ? -1.019 4.726 -18.100 1.00 91.19 166 LEU A N 1
ATOM 1305 C CA . LEU A 1 166 ? -1.008 6.168 -18.350 1.00 91.19 166 LEU A CA 1
ATOM 1306 C C . LEU A 1 166 ? -0.435 6.944 -17.163 1.00 91.19 166 LEU A C 1
ATOM 1308 O O . LEU A 1 166 ? 0.438 7.790 -17.353 1.00 91.19 166 LEU A O 1
ATOM 1312 N N . SER A 1 167 ? -0.883 6.628 -15.944 1.00 90.06 167 SER A N 1
ATOM 1313 C CA . SER A 1 167 ? -0.408 7.274 -14.719 1.00 90.06 167 SER A CA 1
ATOM 1314 C C . SER A 1 167 ? 1.097 7.075 -14.533 1.00 90.06 167 SER A C 1
ATOM 1316 O O . SER A 1 167 ? 1.824 8.062 -14.435 1.00 90.06 167 SER A O 1
ATOM 1318 N N . SER A 1 168 ? 1.595 5.833 -14.593 1.00 88.69 168 SER A N 1
ATOM 1319 C CA . SER A 1 168 ? 3.036 5.577 -14.466 1.00 88.69 168 SER A CA 1
ATOM 1320 C C . SER A 1 168 ? 3.848 6.190 -15.610 1.00 88.69 168 SER A C 1
ATOM 1322 O O . SER A 1 168 ? 4.943 6.695 -15.373 1.00 88.69 168 SER A O 1
ATOM 1324 N N . SER A 1 169 ? 3.321 6.207 -16.840 1.00 91.62 169 SER A N 1
ATOM 1325 C CA . SER A 1 169 ? 3.983 6.855 -17.982 1.00 91.62 169 SER A CA 1
ATOM 1326 C C . SER A 1 169 ? 4.092 8.368 -17.802 1.00 91.62 169 SER A C 1
ATOM 1328 O O . SER A 1 169 ? 5.117 8.959 -18.142 1.00 91.62 169 SER A O 1
ATOM 1330 N N . HIS A 1 170 ? 3.051 9.006 -17.262 1.00 92.31 170 HIS A N 1
ATOM 1331 C CA . HIS A 1 170 ? 3.073 10.426 -16.925 1.00 92.31 170 HIS A CA 1
ATOM 1332 C C . HIS A 1 170 ? 4.124 10.711 -15.852 1.00 92.31 170 HIS A C 1
ATOM 1334 O O . HIS A 1 170 ? 4.997 11.551 -16.057 1.00 92.31 170 HIS A O 1
ATOM 1340 N N . THR A 1 171 ? 4.115 9.936 -14.763 1.00 92.75 171 THR A N 1
ATOM 1341 C CA . THR A 1 171 ? 5.119 10.030 -13.695 1.00 92.75 171 THR A CA 1
ATOM 1342 C C . THR A 1 171 ? 6.540 9.852 -14.235 1.00 92.75 171 THR A C 1
ATOM 1344 O O . THR A 1 171 ? 7.440 10.604 -13.869 1.00 92.75 171 THR A O 1
ATOM 1347 N N . LEU A 1 172 ? 6.757 8.909 -15.155 1.00 93.31 172 LEU A N 1
ATOM 1348 C CA . LEU A 1 172 ? 8.061 8.694 -15.778 1.00 93.31 172 LEU A CA 1
ATOM 1349 C C . LEU A 1 172 ? 8.517 9.894 -16.624 1.00 93.31 172 LEU A C 1
ATOM 1351 O O . LEU A 1 172 ? 9.696 10.254 -16.591 1.00 93.31 172 LEU A O 1
ATOM 1355 N N . LYS A 1 173 ? 7.606 10.527 -17.374 1.00 93.00 173 LYS A N 1
ATOM 1356 C CA . LYS A 1 173 ? 7.912 11.747 -18.140 1.00 93.00 173 LYS A CA 1
ATOM 1357 C C . LYS A 1 173 ? 8.304 12.896 -17.216 1.00 93.00 173 LYS A C 1
ATOM 1359 O O . LYS A 1 173 ? 9.369 13.476 -17.413 1.00 93.00 173 LYS A O 1
ATOM 1364 N N . GLU A 1 174 ? 7.520 13.143 -16.168 1.00 92.50 174 GLU A N 1
ATOM 1365 C CA . GLU A 1 174 ? 7.828 14.163 -15.157 1.00 92.50 174 GLU A CA 1
ATOM 1366 C C . GLU A 1 174 ? 9.218 13.947 -14.542 1.00 92.50 174 GLU A C 1
ATOM 1368 O O . GLU A 1 174 ? 10.007 14.880 -14.400 1.00 92.50 174 GLU A O 1
ATOM 1373 N N . TRP A 1 175 ? 9.554 12.705 -14.178 1.00 92.94 175 TRP A N 1
ATOM 1374 C CA . TRP A 1 175 ? 10.839 12.406 -13.544 1.00 92.94 175 TRP A CA 1
ATOM 1375 C C . TRP A 1 175 ? 12.011 12.586 -14.506 1.00 92.94 175 TRP A C 1
ATOM 1377 O O . TRP A 1 175 ? 13.062 13.074 -14.094 1.00 92.94 175 TRP A O 1
ATOM 1387 N N . ASN A 1 176 ? 11.825 12.241 -15.780 1.00 89.44 176 ASN A N 1
ATOM 1388 C CA . ASN A 1 176 ? 12.817 12.473 -16.825 1.00 89.44 176 ASN A CA 1
ATOM 1389 C C . ASN A 1 176 ? 13.051 13.966 -17.085 1.00 89.44 176 ASN A C 1
ATOM 1391 O O . ASN A 1 176 ? 14.194 14.385 -17.262 1.00 89.44 176 ASN A O 1
ATOM 1395 N N . GLU A 1 177 ? 11.998 14.782 -17.084 1.00 88.25 177 GLU A N 1
ATOM 1396 C CA . GLU A 1 177 ? 12.105 16.235 -17.248 1.00 88.25 177 GLU A CA 1
ATOM 1397 C C . GLU A 1 177 ? 12.857 16.879 -16.078 1.00 88.25 177 GLU A C 1
ATOM 1399 O O . GLU A 1 177 ? 13.794 17.657 -16.286 1.00 88.25 177 GLU A O 1
ATOM 1404 N N . VAL A 1 178 ? 12.521 16.490 -14.845 1.00 83.94 178 VAL A N 1
ATOM 1405 C CA . VAL A 1 178 ? 13.234 16.941 -13.641 1.00 83.94 178 VAL A CA 1
ATOM 1406 C C . VAL A 1 178 ? 14.693 16.476 -13.664 1.00 83.94 178 VAL A C 1
ATOM 1408 O O . VAL A 1 178 ? 15.594 17.275 -13.418 1.00 83.94 178 VAL A O 1
ATOM 1411 N N . GLY A 1 179 ? 14.949 15.213 -14.016 1.00 77.88 179 GLY A N 1
ATOM 1412 C CA . GLY A 1 179 ? 16.300 14.662 -14.128 1.00 77.88 179 GLY A CA 1
ATOM 1413 C C . GLY A 1 179 ? 17.161 15.406 -15.152 1.00 77.88 179 GLY A C 1
ATOM 1414 O O . GLY A 1 179 ? 18.292 15.782 -14.848 1.00 77.88 179 GLY A O 1
ATOM 1415 N N . ARG A 1 180 ? 16.616 15.703 -16.340 1.00 75.88 180 ARG A N 1
ATOM 1416 C CA . ARG A 1 180 ? 17.304 16.507 -17.367 1.00 75.88 180 ARG A CA 1
ATOM 1417 C C . ARG A 1 180 ? 17.569 17.938 -16.912 1.00 75.88 180 ARG A C 1
ATOM 1419 O O . ARG A 1 180 ? 18.629 18.475 -17.214 1.00 75.88 180 ARG A O 1
ATOM 1426 N N . SER A 1 181 ? 16.640 18.542 -16.176 1.00 74.69 181 SER A N 1
ATOM 1427 C CA . SER A 1 181 ? 16.792 19.906 -15.656 1.00 74.69 181 SER A CA 1
ATOM 1428 C C . SER A 1 181 ? 17.923 19.986 -14.625 1.00 74.69 181 SER A C 1
ATOM 1430 O O . SER A 1 181 ? 18.784 20.856 -14.728 1.00 74.69 181 SER A O 1
ATOM 1432 N N . LEU A 1 182 ? 18.001 19.009 -13.714 1.00 67.75 182 LEU A N 1
ATOM 1433 C CA . LEU A 1 182 ? 19.096 18.885 -12.744 1.00 67.75 182 LEU A CA 1
ATOM 1434 C C . LEU A 1 182 ? 20.458 18.645 -13.416 1.00 67.75 182 LEU A C 1
ATOM 1436 O O . LEU A 1 182 ? 21.482 19.119 -12.929 1.00 67.75 182 LEU A O 1
ATOM 1440 N N . LEU A 1 183 ? 20.496 17.920 -14.537 1.00 60.47 183 LEU A N 1
ATOM 1441 C CA . LEU A 1 183 ? 21.729 17.721 -15.307 1.00 60.47 183 LEU A CA 1
ATOM 1442 C C . LEU A 1 183 ? 22.135 18.987 -16.080 1.00 60.47 183 LEU A C 1
ATOM 1444 O O . LEU A 1 183 ? 23.318 19.323 -16.108 1.00 60.47 183 LEU A O 1
ATOM 1448 N N . ASN A 1 184 ? 21.178 19.725 -16.651 1.00 57.41 184 ASN A N 1
ATOM 1449 C CA . ASN A 1 184 ? 21.443 20.968 -17.381 1.00 57.41 184 ASN A CA 1
ATOM 1450 C C . ASN A 1 184 ? 21.937 22.104 -16.468 1.00 57.41 184 ASN A C 1
ATOM 1452 O O . ASN A 1 184 ? 22.843 22.834 -16.865 1.00 57.41 184 ASN A O 1
ATOM 1456 N N . GLU A 1 185 ? 21.418 22.235 -15.242 1.00 54.09 185 GLU A N 1
ATOM 1457 C CA . GLU A 1 185 ? 21.920 23.225 -14.270 1.00 54.09 185 GLU A CA 1
ATOM 1458 C C . GLU A 1 185 ? 23.362 22.936 -13.827 1.00 54.09 185 GLU A C 1
ATOM 1460 O O . GLU A 1 185 ? 24.157 23.860 -13.663 1.00 54.09 185 GLU A O 1
ATOM 1465 N N . ASN A 1 186 ? 23.743 21.659 -13.727 1.00 53.66 186 ASN A N 1
ATOM 1466 C CA . ASN A 1 186 ? 25.114 21.244 -13.408 1.00 53.66 186 ASN A CA 1
ATOM 1467 C C . ASN A 1 186 ? 26.079 21.304 -14.613 1.00 53.66 186 ASN A C 1
ATOM 1469 O O . ASN A 1 186 ? 27.268 21.029 -14.456 1.00 53.66 186 ASN A O 1
ATOM 1473 N N . SER A 1 187 ? 25.582 21.658 -15.806 1.00 45.22 187 SER A N 1
ATOM 1474 C CA . SER A 1 187 ? 26.352 21.719 -17.060 1.00 45.22 187 SER A CA 1
ATOM 1475 C C . SER A 1 187 ? 26.668 23.147 -17.526 1.00 45.22 187 SER A C 1
ATOM 1477 O O . SER A 1 187 ? 27.354 23.326 -18.534 1.00 45.22 187 SER A O 1
ATOM 1479 N N . LEU A 1 188 ? 26.194 24.181 -16.820 1.00 42.00 188 LEU A N 1
ATOM 1480 C CA . LEU A 1 188 ? 26.622 25.558 -17.074 1.00 42.00 188 LEU A CA 1
ATOM 1481 C C . LEU A 1 188 ? 28.091 25.708 -16.633 1.00 42.00 188 LEU A C 1
ATOM 1483 O O . LEU A 1 188 ? 28.399 25.461 -15.465 1.00 42.00 188 LEU A O 1
ATOM 1487 N N . PRO A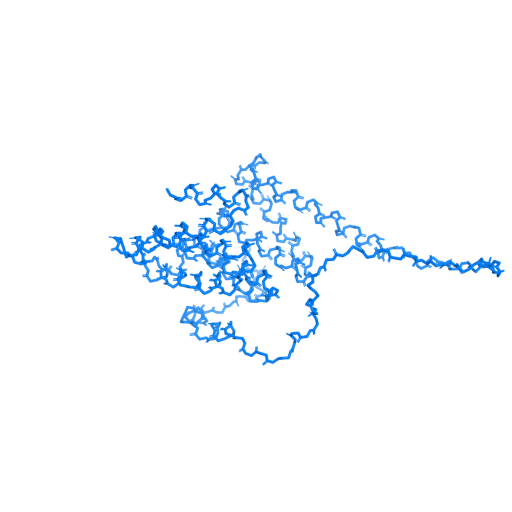 1 189 ? 29.024 26.110 -17.522 1.00 39.94 189 PRO A N 1
ATOM 1488 C CA . PRO A 1 189 ? 30.392 26.390 -17.100 1.00 39.94 189 PRO A CA 1
ATOM 1489 C C . PRO A 1 189 ? 30.372 27.538 -16.079 1.00 39.94 189 PRO A C 1
ATOM 1491 O O . PRO A 1 189 ? 29.464 28.373 -16.146 1.00 39.94 189 PRO A O 1
ATOM 1494 N N . PRO A 1 190 ? 31.360 27.645 -15.167 1.00 40.78 190 PRO A N 1
ATOM 1495 C CA . PRO A 1 190 ? 31.495 28.817 -14.310 1.00 40.78 190 PRO A CA 1
ATOM 1496 C C . PRO A 1 190 ? 31.725 30.042 -15.203 1.00 40.78 190 PRO A C 1
ATOM 1498 O O . PRO A 1 190 ? 32.839 30.345 -15.635 1.00 40.78 190 PRO A O 1
ATOM 1501 N N . GLY A 1 191 ? 30.629 30.709 -15.557 1.00 38.72 191 GLY A N 1
ATOM 1502 C CA . GLY A 1 191 ? 30.624 31.920 -16.347 1.00 38.72 191 GLY A CA 1
ATOM 1503 C C . GLY A 1 191 ? 31.322 33.001 -15.543 1.00 38.72 191 GLY A C 1
ATOM 1504 O O . GLY A 1 191 ? 30.893 33.336 -14.442 1.00 38.72 191 GLY A O 1
ATOM 1505 N N . ARG A 1 192 ? 32.426 33.508 -16.097 1.00 37.47 192 ARG A N 1
ATOM 1506 C CA . ARG A 1 192 ? 33.184 34.662 -15.612 1.00 37.47 192 ARG A CA 1
ATOM 1507 C C . ARG A 1 192 ? 32.250 35.716 -15.024 1.00 37.47 192 ARG A C 1
ATOM 1509 O O . ARG A 1 192 ? 31.505 36.358 -15.761 1.00 37.47 192 ARG A O 1
ATOM 1516 N N . THR A 1 193 ? 32.375 35.969 -13.728 1.00 34.66 193 THR A N 1
ATOM 1517 C CA . THR A 1 193 ? 31.917 37.217 -13.126 1.00 34.66 193 THR A CA 1
ATOM 1518 C C . THR A 1 193 ? 32.775 38.333 -13.716 1.00 34.66 193 THR A C 1
ATOM 1520 O O . THR A 1 193 ? 33.855 38.653 -13.222 1.00 34.66 193 THR A O 1
ATOM 1523 N N . THR A 1 194 ? 32.346 38.912 -14.837 1.00 34.78 194 THR A N 1
ATOM 1524 C CA . THR A 1 194 ? 32.818 40.239 -15.215 1.00 34.78 194 THR A CA 1
ATOM 1525 C C . THR A 1 194 ? 32.324 41.181 -14.132 1.00 34.78 194 THR A C 1
ATOM 1527 O O . THR A 1 194 ? 31.121 41.365 -13.962 1.00 34.78 194 THR A O 1
ATOM 1530 N N . CYS A 1 195 ? 33.271 41.711 -13.364 1.00 34.06 195 CYS A N 1
ATOM 1531 C CA . CYS A 1 195 ? 33.071 42.752 -12.374 1.00 34.06 195 CYS A CA 1
ATOM 1532 C C . CYS A 1 195 ? 32.500 43.996 -13.078 1.00 34.06 195 CYS A C 1
ATOM 1534 O O . CYS A 1 195 ? 33.239 44.833 -13.587 1.00 34.06 195 CYS A O 1
ATOM 1536 N N . GLY A 1 196 ? 31.174 44.062 -13.189 1.00 33.44 196 GLY A N 1
ATOM 1537 C CA . GLY A 1 196 ? 30.437 45.264 -13.545 1.00 33.44 196 GLY A CA 1
ATOM 1538 C C . GLY A 1 196 ? 30.166 46.032 -12.262 1.00 33.44 196 GLY A C 1
ATOM 1539 O O . GLY A 1 196 ? 29.424 45.564 -11.402 1.00 33.44 196 GLY A O 1
ATOM 1540 N N . GLN A 1 197 ? 30.826 47.176 -12.117 1.00 38.47 197 GLN A N 1
ATOM 1541 C CA . GLN A 1 197 ? 30.670 48.111 -11.008 1.00 38.47 197 GLN A CA 1
ATOM 1542 C C . GLN A 1 197 ? 29.188 48.425 -10.744 1.00 38.47 197 GLN A C 1
ATOM 1544 O O . GLN A 1 197 ? 28.498 48.948 -11.617 1.00 38.47 197 GLN A O 1
ATOM 1549 N N . LEU A 1 198 ? 28.715 48.156 -9.523 1.00 33.97 198 LEU A N 1
ATOM 1550 C CA . LEU A 1 198 ? 27.516 48.809 -8.996 1.00 33.97 198 LEU A CA 1
ATOM 1551 C C . LEU A 1 198 ? 27.870 50.256 -8.606 1.00 33.97 198 LEU A C 1
ATOM 1553 O O . LEU A 1 198 ? 28.891 50.462 -7.944 1.00 33.97 198 LEU A O 1
ATOM 1557 N N . PRO A 1 199 ? 27.033 51.257 -8.929 1.00 32.06 199 PRO A N 1
ATOM 1558 C CA . PRO A 1 199 ? 27.142 52.570 -8.307 1.00 32.06 199 PRO A CA 1
ATOM 1559 C C . PRO A 1 199 ? 26.725 52.488 -6.822 1.00 32.06 199 PRO A C 1
ATOM 1561 O O . PRO A 1 199 ? 25.796 51.747 -6.482 1.00 32.06 199 PRO A O 1
ATOM 1564 N N . PRO A 1 200 ? 27.380 53.232 -5.913 1.00 32.00 200 PRO A N 1
ATOM 1565 C CA . PRO A 1 200 ? 27.054 53.198 -4.493 1.00 32.00 200 PRO A CA 1
ATOM 1566 C C . PRO A 1 200 ? 25.789 54.024 -4.225 1.00 32.00 200 PRO A C 1
ATOM 1568 O O . PRO A 1 200 ? 25.746 55.202 -4.570 1.00 32.00 200 PRO A O 1
ATOM 1571 N N . GLY A 1 201 ? 24.770 53.436 -3.583 1.00 42.22 201 GLY A N 1
ATOM 1572 C CA . GLY A 1 201 ? 23.684 54.240 -3.001 1.00 42.22 201 GLY A CA 1
ATOM 1573 C C . GLY A 1 201 ? 22.258 53.688 -2.982 1.00 42.22 201 GLY A C 1
ATOM 1574 O O . GLY A 1 201 ? 21.363 54.461 -2.659 1.00 42.22 201 GLY A O 1
ATOM 1575 N N . VAL A 1 202 ? 21.992 52.409 -3.275 1.00 34.44 202 VAL A N 1
ATOM 1576 C CA . VAL A 1 202 ? 20.625 51.869 -3.125 1.00 34.44 202 VAL A CA 1
ATOM 1577 C C . VAL A 1 202 ? 20.643 50.583 -2.310 1.00 34.44 202 VAL A C 1
ATOM 1579 O O . VAL A 1 202 ? 21.116 49.543 -2.757 1.00 34.44 202 VAL A O 1
ATOM 1582 N N . SER A 1 203 ? 20.130 50.678 -1.084 1.00 33.56 203 SER A N 1
ATOM 1583 C CA . SER A 1 203 ? 19.859 49.534 -0.220 1.00 33.56 203 SER A CA 1
ATOM 1584 C C . SER A 1 203 ? 18.649 48.786 -0.783 1.00 33.56 203 SER A C 1
ATOM 1586 O O . SER A 1 203 ? 17.510 49.225 -0.623 1.00 33.56 203 SER A O 1
ATOM 1588 N N . ALA A 1 204 ? 18.884 47.692 -1.506 1.00 30.23 204 ALA A N 1
ATOM 1589 C CA . ALA A 1 204 ? 17.816 46.809 -1.956 1.00 30.23 204 ALA A CA 1
ATOM 1590 C C . ALA A 1 204 ? 17.433 45.872 -0.802 1.00 30.23 204 ALA A C 1
ATOM 1592 O O . ALA A 1 204 ? 18.050 44.832 -0.581 1.00 30.23 204 ALA A O 1
ATOM 1593 N N . VAL A 1 205 ? 16.410 46.272 -0.049 1.00 29.34 205 VAL A N 1
ATOM 1594 C CA . VAL A 1 205 ? 15.684 45.398 0.873 1.00 29.34 205 VAL A CA 1
ATOM 1595 C C . VAL A 1 205 ? 14.982 44.333 0.032 1.00 29.34 205 VAL A C 1
ATOM 1597 O O . VAL A 1 205 ? 13.982 44.613 -0.626 1.00 29.34 205 VAL A O 1
ATOM 1600 N N . MET A 1 206 ? 15.507 43.109 0.032 1.00 26.50 206 MET A N 1
ATOM 1601 C CA . MET A 1 206 ? 14.788 41.966 -0.519 1.00 26.50 206 MET A CA 1
ATOM 1602 C C . MET A 1 206 ? 13.776 41.510 0.538 1.00 26.50 206 MET A C 1
ATOM 1604 O O . MET A 1 206 ? 14.112 40.798 1.482 1.00 26.50 206 MET A O 1
ATOM 1608 N N . VAL A 1 207 ? 12.536 41.984 0.413 1.00 27.64 207 VAL A N 1
ATOM 1609 C CA . VAL A 1 207 ? 11.399 41.455 1.170 1.00 27.64 207 VAL A CA 1
ATOM 1610 C C . VAL A 1 207 ? 11.108 40.058 0.625 1.00 27.64 207 VAL A C 1
ATOM 1612 O O . VAL A 1 207 ? 10.395 39.898 -0.363 1.00 27.64 207 VAL A O 1
ATOM 1615 N N . VAL A 1 208 ? 11.686 39.039 1.258 1.00 29.20 208 VAL A N 1
ATOM 1616 C CA . VAL A 1 208 ? 11.217 37.661 1.112 1.00 29.20 208 VAL A CA 1
ATOM 1617 C C . VAL A 1 208 ? 9.931 37.571 1.926 1.00 29.20 208 VAL A C 1
ATOM 1619 O O . VAL A 1 208 ? 9.959 37.541 3.153 1.00 29.20 208 VAL A O 1
ATOM 1622 N N . THR A 1 209 ? 8.787 37.611 1.250 1.00 29.11 209 THR A N 1
ATOM 1623 C CA . THR A 1 209 ? 7.519 37.236 1.876 1.00 29.11 209 THR A CA 1
ATOM 1624 C C . THR A 1 209 ? 7.495 35.716 2.000 1.00 29.11 209 THR A C 1
ATOM 1626 O O . THR A 1 209 ? 7.425 34.992 1.011 1.00 29.11 209 THR A O 1
ATOM 1629 N N . GLU A 1 210 ? 7.600 35.232 3.236 1.00 31.05 210 GLU A N 1
ATOM 1630 C CA . GLU A 1 210 ? 7.303 33.850 3.603 1.00 31.05 210 GLU A CA 1
ATOM 1631 C C . GLU A 1 210 ? 5.824 33.540 3.312 1.00 31.05 210 GLU A C 1
ATOM 1633 O O . GLU A 1 210 ? 4.948 34.303 3.738 1.00 31.05 210 GLU A O 1
ATOM 1638 N N . PRO A 1 211 ? 5.480 32.403 2.684 1.00 30.59 211 PRO A N 1
ATOM 1639 C CA . PRO A 1 211 ? 4.166 31.835 2.881 1.00 30.59 211 PRO A CA 1
ATOM 1640 C C . PRO A 1 211 ? 4.157 31.136 4.244 1.00 30.59 211 PRO A C 1
ATOM 1642 O O . PRO A 1 211 ? 4.745 30.076 4.448 1.00 30.59 211 PRO A O 1
ATOM 1645 N N . ASN A 1 212 ? 3.463 31.780 5.175 1.00 31.30 212 ASN A N 1
ATOM 1646 C CA . ASN A 1 212 ? 2.931 31.218 6.409 1.00 31.30 212 ASN A CA 1
ATOM 1647 C C . ASN A 1 212 ? 2.464 29.762 6.203 1.00 31.30 212 ASN A C 1
ATOM 1649 O O . ASN A 1 212 ? 1.436 29.529 5.566 1.00 31.30 212 ASN A O 1
ATOM 1653 N N . ASN A 1 213 ? 3.146 28.788 6.809 1.00 33.47 213 ASN A N 1
ATOM 1654 C CA . ASN A 1 213 ? 2.457 27.584 7.257 1.00 33.47 213 ASN A CA 1
ATOM 1655 C C . ASN A 1 213 ? 3.073 27.047 8.551 1.00 33.47 213 ASN A C 1
ATOM 1657 O O . ASN A 1 213 ? 4.264 26.757 8.649 1.00 33.47 213 ASN A O 1
ATOM 1661 N N . LYS A 1 214 ? 2.224 26.991 9.575 1.00 37.44 214 LYS A N 1
ATOM 1662 C CA . LYS A 1 214 ? 2.552 26.625 10.950 1.00 37.44 214 LYS A CA 1
ATOM 1663 C C . LYS A 1 214 ? 2.827 25.126 11.038 1.00 37.44 214 LYS A C 1
ATOM 1665 O O . LYS A 1 214 ? 2.037 24.327 10.552 1.00 37.44 214 LYS A O 1
ATOM 1670 N N . GLY A 1 215 ? 3.903 24.775 11.741 1.00 32.75 215 GLY A N 1
ATOM 1671 C CA . GLY A 1 215 ? 4.254 23.396 12.090 1.00 32.75 215 GLY A CA 1
ATOM 1672 C C . GLY A 1 215 ? 5.682 23.020 11.704 1.00 32.75 215 GLY A C 1
ATOM 1673 O O . GLY A 1 215 ? 5.892 22.012 11.041 1.00 32.75 215 GLY A O 1
ATOM 1674 N N . HIS A 1 216 ? 6.665 23.840 12.085 1.00 31.06 216 HIS A N 1
ATOM 1675 C CA . HIS A 1 216 ? 8.081 23.538 11.893 1.00 31.06 216 HIS A CA 1
ATOM 1676 C C . HIS A 1 216 ? 8.476 22.345 12.778 1.00 31.06 216 HIS A C 1
ATOM 1678 O O . HIS A 1 216 ? 8.620 22.486 13.992 1.00 31.06 216 HIS A O 1
ATOM 1684 N N . ILE A 1 217 ? 8.624 21.166 12.174 1.00 35.66 217 ILE A N 1
ATOM 1685 C CA . ILE A 1 217 ? 9.360 20.048 12.765 1.00 35.66 217 ILE A CA 1
ATOM 1686 C C . ILE A 1 217 ? 10.698 19.991 12.030 1.00 35.66 217 ILE A C 1
ATOM 1688 O O . ILE A 1 217 ? 10.741 19.739 10.828 1.00 35.66 217 ILE A O 1
ATOM 1692 N N . ASP A 1 218 ? 11.771 20.268 12.767 1.00 31.69 218 ASP A N 1
ATOM 1693 C CA . ASP A 1 218 ? 13.160 20.244 12.309 1.00 31.69 218 ASP A CA 1
ATOM 1694 C C . ASP A 1 218 ? 13.518 18.870 11.686 1.00 31.69 218 ASP A C 1
ATOM 1696 O O . ASP A 1 218 ? 13.454 17.843 12.377 1.00 31.69 218 ASP A O 1
ATOM 1700 N N . PRO A 1 219 ? 13.891 18.810 10.391 1.00 36.19 219 PRO A N 1
ATOM 1701 C CA . PRO A 1 219 ? 14.186 17.559 9.698 1.00 36.19 219 PRO A CA 1
ATOM 1702 C C . PRO A 1 219 ? 15.555 16.938 10.041 1.00 36.19 219 PRO A C 1
ATOM 1704 O O . PRO A 1 219 ? 15.850 15.851 9.544 1.00 36.19 219 PRO A O 1
ATOM 1707 N N . TYR A 1 220 ? 16.388 17.557 10.891 1.00 33.66 220 TYR A N 1
ATOM 1708 C CA . TYR A 1 220 ? 17.765 17.094 11.141 1.00 33.66 220 TYR A CA 1
ATOM 1709 C C . TYR A 1 220 ? 18.034 16.441 12.506 1.00 33.66 220 TYR A C 1
ATOM 1711 O O . TYR A 1 220 ? 19.117 15.890 12.706 1.00 33.66 220 TYR A O 1
ATOM 1719 N N . GLN A 1 221 ? 17.071 16.384 13.431 1.00 34.84 221 GLN A N 1
ATOM 1720 C CA . GLN A 1 221 ? 17.332 15.857 14.785 1.00 34.84 221 GLN A CA 1
ATOM 1721 C C . GLN A 1 221 ? 17.093 14.349 15.009 1.00 34.84 221 GLN A C 1
ATOM 1723 O O . GLN A 1 221 ? 17.282 13.863 16.123 1.00 34.84 221 GLN A O 1
ATOM 1728 N N . ARG A 1 222 ? 16.741 13.545 13.993 1.00 42.19 222 ARG A N 1
ATOM 1729 C CA . ARG A 1 222 ? 16.396 12.116 14.200 1.00 42.19 222 ARG A CA 1
ATOM 1730 C C . ARG A 1 222 ? 17.480 11.094 13.808 1.00 42.19 222 ARG A C 1
ATOM 1732 O O . ARG A 1 222 ? 17.148 9.977 13.424 1.00 42.19 222 ARG A O 1
ATOM 1739 N N . GLN A 1 223 ? 18.767 11.439 13.935 1.00 36.19 223 GLN A N 1
ATOM 1740 C CA . GLN A 1 223 ? 19.900 10.509 13.720 1.00 36.19 223 GLN A CA 1
ATOM 1741 C C . GLN A 1 223 ? 20.593 10.002 15.002 1.00 36.19 223 GLN A C 1
ATOM 1743 O O . GLN A 1 223 ? 21.639 9.366 14.926 1.00 36.19 223 GLN A O 1
ATOM 1748 N N . GLN A 1 224 ? 20.018 1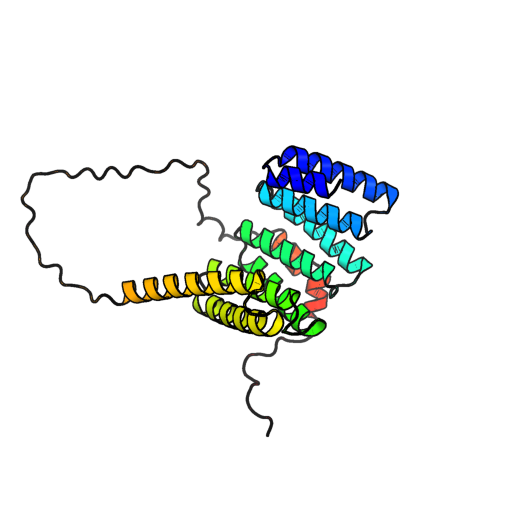0.207 16.188 1.00 33.06 224 GLN A N 1
ATOM 1749 C CA . GLN A 1 224 ? 20.608 9.735 17.449 1.00 33.06 224 GLN A CA 1
ATOM 1750 C C . GLN A 1 224 ? 19.783 8.592 18.059 1.00 33.06 224 GLN A C 1
ATOM 1752 O O . GLN A 1 224 ? 18.844 8.834 18.800 1.00 33.06 224 GLN A O 1
ATOM 1757 N N . GLY A 1 225 ? 20.130 7.337 17.756 1.00 35.69 225 GLY A N 1
ATOM 1758 C CA . GLY A 1 225 ? 20.045 6.230 18.727 1.00 35.69 225 GLY A CA 1
ATOM 1759 C C . GLY A 1 225 ? 18.682 5.733 19.241 1.00 35.69 225 GLY A C 1
ATOM 1760 O O . GLY A 1 225 ? 18.665 5.019 20.243 1.00 35.69 225 GLY A O 1
ATOM 1761 N N . TRP A 1 226 ? 17.548 6.019 18.596 1.00 29.19 226 TRP A N 1
ATOM 1762 C CA . TRP A 1 226 ? 16.279 5.398 19.005 1.00 29.19 226 TRP A CA 1
ATOM 1763 C C . TRP A 1 226 ? 16.211 3.976 18.444 1.00 29.19 226 TRP A C 1
ATOM 1765 O O . TRP A 1 226 ? 16.015 3.786 17.243 1.00 29.19 226 TRP A O 1
ATOM 1775 N N . LYS A 1 227 ? 16.303 2.961 19.312 1.00 39.31 227 LYS A N 1
ATOM 1776 C CA . LYS A 1 227 ? 15.690 1.657 19.021 1.00 39.31 227 LYS A CA 1
ATOM 1777 C C . LYS A 1 227 ? 14.180 1.883 18.975 1.00 39.31 227 LYS A C 1
ATOM 1779 O O . LYS A 1 227 ? 13.491 1.792 19.986 1.00 39.31 227 LYS A O 1
ATOM 1784 N N . THR A 1 228 ? 13.691 2.289 17.811 1.00 44.38 228 THR A N 1
ATOM 1785 C CA . THR A 1 228 ? 12.274 2.517 17.550 1.00 44.38 228 THR A CA 1
ATOM 1786 C C . THR A 1 228 ? 11.501 1.209 17.767 1.00 44.38 228 THR A C 1
ATOM 1788 O O . THR A 1 228 ? 12.048 0.129 17.527 1.00 44.38 228 THR A O 1
ATOM 1791 N N . PRO A 1 229 ? 10.219 1.262 18.171 1.00 44.00 229 PRO A N 1
ATOM 1792 C CA . PRO A 1 229 ? 9.341 0.086 18.178 1.00 44.00 229 PRO A CA 1
ATOM 1793 C C . PRO A 1 229 ? 9.337 -0.652 16.830 1.00 44.00 229 PRO A C 1
ATOM 1795 O O . PRO A 1 229 ? 9.154 -1.857 16.782 1.00 44.00 229 PRO A O 1
ATOM 1798 N N . ALA A 1 230 ? 9.645 0.068 15.750 1.00 36.69 230 ALA A N 1
ATOM 1799 C CA . ALA A 1 230 ? 9.944 -0.439 14.421 1.00 36.69 230 ALA A CA 1
ATOM 1800 C C . ALA A 1 230 ? 11.159 -1.364 14.334 1.00 36.69 230 ALA A C 1
ATOM 1802 O O . ALA A 1 230 ? 11.058 -2.416 13.728 1.00 36.69 230 ALA A O 1
ATOM 1803 N N . ASN A 1 231 ? 12.293 -1.006 14.940 1.00 38.19 231 ASN A N 1
ATOM 1804 C CA . ASN A 1 231 ? 13.450 -1.897 14.999 1.00 38.19 231 ASN A CA 1
ATOM 1805 C C . ASN A 1 231 ? 13.153 -3.105 15.892 1.00 38.19 231 ASN A C 1
ATOM 1807 O O . ASN A 1 231 ? 13.602 -4.200 15.588 1.00 38.19 231 ASN A O 1
ATOM 1811 N N . GLN A 1 232 ? 12.342 -2.949 16.945 1.00 45.88 232 GLN A N 1
ATOM 1812 C CA . GLN A 1 232 ? 11.867 -4.094 17.731 1.00 45.88 232 GLN A CA 1
ATOM 1813 C C . GLN A 1 232 ? 10.895 -4.982 16.945 1.00 45.88 232 GLN A C 1
ATOM 1815 O O . GLN A 1 232 ? 10.974 -6.197 17.068 1.00 45.88 232 GLN A O 1
ATOM 1820 N N . PHE A 1 233 ? 10.021 -4.411 16.116 1.00 44.19 233 PHE A N 1
ATOM 1821 C CA . PHE A 1 233 ? 9.155 -5.149 15.197 1.00 44.19 233 PHE A CA 1
ATOM 1822 C C . PHE A 1 233 ? 10.005 -5.855 14.131 1.00 44.19 233 PHE A C 1
ATOM 1824 O O . PHE A 1 233 ? 9.912 -7.061 13.965 1.00 44.19 233 PHE A O 1
ATOM 1831 N N . ILE A 1 234 ? 10.947 -5.164 13.494 1.00 45.91 234 ILE A N 1
ATOM 1832 C CA . ILE A 1 234 ? 11.807 -5.741 12.457 1.00 45.91 234 ILE A CA 1
ATOM 1833 C C . ILE A 1 234 ? 12.725 -6.850 13.005 1.00 45.91 234 ILE A C 1
ATOM 1835 O O . ILE A 1 234 ? 12.898 -7.884 12.361 1.00 45.91 234 ILE A O 1
ATOM 1839 N N . GLU A 1 235 ? 13.282 -6.678 14.208 1.00 42.03 235 GLU A N 1
ATOM 1840 C CA . GLU A 1 235 ? 14.183 -7.657 14.834 1.00 42.03 235 GLU A CA 1
ATOM 1841 C C . GLU A 1 235 ? 13.460 -8.802 15.561 1.00 42.03 235 GLU A C 1
ATOM 1843 O O . GLU A 1 235 ? 14.050 -9.872 15.705 1.00 42.03 235 GLU A O 1
ATOM 1848 N N . ARG A 1 236 ? 12.221 -8.608 16.044 1.00 44.19 236 ARG A N 1
ATOM 1849 C CA . ARG A 1 236 ? 11.506 -9.597 16.880 1.00 44.19 236 ARG A CA 1
ATOM 1850 C C . ARG A 1 236 ? 10.237 -10.173 16.255 1.00 44.19 236 ARG A C 1
ATOM 1852 O O . ARG A 1 236 ? 9.646 -11.064 16.861 1.00 44.19 236 ARG A O 1
ATOM 1859 N N . HIS A 1 237 ? 9.791 -9.705 15.087 1.00 47.62 237 HIS A N 1
ATOM 1860 C CA . HIS A 1 237 ? 8.563 -10.231 14.491 1.00 47.62 237 HIS A CA 1
ATOM 1861 C C . HIS A 1 237 ? 8.808 -11.627 13.891 1.00 47.62 237 HIS A C 1
ATOM 1863 O O . HIS A 1 237 ? 9.685 -11.765 13.030 1.00 47.62 237 HIS A O 1
ATOM 1869 N N . PRO A 1 238 ? 8.021 -12.657 14.268 1.00 41.62 238 PRO A N 1
ATOM 1870 C CA . PRO A 1 238 ? 8.227 -14.050 13.851 1.00 41.62 238 PRO A CA 1
ATOM 1871 C C . PRO A 1 238 ? 8.355 -14.233 12.338 1.00 41.62 238 PRO A C 1
ATOM 1873 O O . PRO A 1 238 ? 9.080 -15.099 11.871 1.00 41.62 238 PRO A O 1
ATOM 1876 N N . LEU A 1 239 ? 7.706 -13.366 11.562 1.00 41.56 239 LEU A N 1
ATOM 1877 C CA . LEU A 1 239 ? 7.705 -13.421 10.100 1.00 41.56 239 LEU A CA 1
ATOM 1878 C C . LEU A 1 239 ? 8.958 -12.846 9.448 1.00 41.56 239 LEU A C 1
ATOM 1880 O O . LEU A 1 239 ? 9.293 -13.265 8.352 1.00 41.56 239 LEU A O 1
ATOM 1884 N N . LEU A 1 240 ? 9.665 -11.935 10.114 1.00 46.06 240 LEU A N 1
ATOM 1885 C CA . LEU A 1 240 ? 10.950 -11.417 9.634 1.00 46.06 240 LEU A CA 1
ATOM 1886 C C . LEU A 1 240 ? 12.108 -12.323 10.079 1.00 46.06 240 LEU A C 1
ATOM 1888 O O . LEU A 1 240 ? 13.119 -12.435 9.390 1.00 46.06 240 LEU A O 1
ATOM 1892 N N . ILE A 1 241 ? 11.921 -13.051 11.183 1.00 47.50 241 ILE A N 1
ATOM 1893 C CA . ILE A 1 241 ? 12.837 -14.098 11.655 1.00 47.50 241 ILE A CA 1
ATOM 1894 C C . ILE A 1 241 ? 12.705 -15.376 10.805 1.00 47.50 241 ILE A C 1
ATOM 1896 O O . ILE A 1 241 ? 13.716 -15.935 10.376 1.00 47.50 241 ILE A O 1
ATOM 1900 N N . ALA A 1 242 ? 11.476 -15.811 10.508 1.00 40.31 242 ALA A N 1
ATOM 1901 C CA . ALA A 1 242 ? 11.208 -16.957 9.635 1.00 40.31 242 ALA A CA 1
ATOM 1902 C C . ALA A 1 242 ? 11.673 -16.714 8.186 1.00 40.31 242 ALA A C 1
ATOM 1904 O O . ALA A 1 242 ? 12.081 -17.648 7.509 1.00 40.31 242 ALA A O 1
ATOM 1905 N N . PHE A 1 243 ? 11.679 -15.461 7.716 1.00 39.09 243 PHE A N 1
AT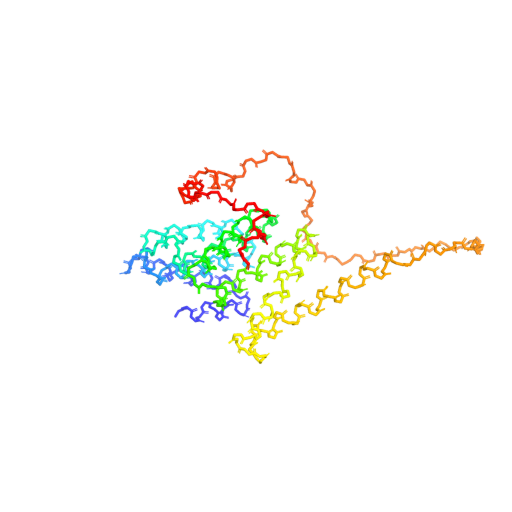OM 1906 C CA . PHE A 1 243 ? 12.178 -15.124 6.378 1.00 39.09 243 PHE A CA 1
ATOM 1907 C C . PHE A 1 243 ? 13.712 -15.055 6.318 1.00 39.09 243 PHE A C 1
ATOM 1909 O O . PHE A 1 243 ? 14.306 -15.541 5.363 1.00 39.09 243 PHE A O 1
ATOM 1916 N N . LYS A 1 244 ? 14.382 -14.550 7.370 1.00 45.09 244 LYS A N 1
ATOM 1917 C CA . LYS A 1 244 ? 15.858 -14.598 7.490 1.00 45.09 244 LYS A CA 1
ATOM 1918 C C . LYS A 1 244 ? 16.429 -16.020 7.507 1.00 45.09 244 LYS A C 1
ATOM 1920 O O . LYS A 1 244 ? 17.615 -16.194 7.248 1.00 45.09 244 LYS A O 1
ATOM 1925 N N . SER A 1 245 ? 15.613 -17.017 7.842 1.00 38.75 245 SER A N 1
ATOM 1926 C CA . SER A 1 245 ? 15.998 -18.432 7.872 1.00 38.75 245 SER A CA 1
ATOM 1927 C C . SER A 1 245 ? 15.742 -19.167 6.548 1.00 38.75 245 SER A C 1
ATOM 1929 O O . SER A 1 245 ? 16.195 -20.299 6.398 1.00 38.75 245 SER A O 1
ATOM 1931 N N . ILE A 1 246 ? 15.108 -18.521 5.561 1.00 43.84 246 ILE A N 1
ATOM 1932 C CA . ILE A 1 246 ? 14.931 -19.046 4.201 1.00 43.84 246 ILE A CA 1
ATOM 1933 C C . ILE A 1 246 ? 15.952 -18.354 3.282 1.00 43.84 246 ILE A C 1
ATOM 1935 O O . ILE A 1 246 ? 15.600 -17.437 2.558 1.00 43.84 246 ILE A O 1
ATOM 1939 N N . SER A 1 247 ? 17.210 -18.813 3.373 1.00 34.12 247 SER A N 1
ATOM 1940 C CA . SER A 1 247 ? 18.330 -18.749 2.403 1.00 34.12 247 SER A CA 1
ATOM 1941 C C . SER A 1 247 ? 18.705 -17.428 1.683 1.00 34.12 247 SER A C 1
ATOM 1943 O O . SER A 1 247 ? 17.896 -16.527 1.494 1.00 34.12 247 SER A O 1
ATOM 1945 N N . PRO A 1 248 ? 19.990 -17.267 1.302 1.00 38.00 248 PRO A N 1
ATOM 1946 C CA . PRO A 1 248 ? 20.585 -15.959 1.069 1.00 38.00 248 PRO A CA 1
ATOM 1947 C C . PRO A 1 248 ? 20.144 -15.323 -0.251 1.00 38.00 248 PRO A C 1
ATOM 1949 O O . PRO A 1 248 ? 19.951 -15.988 -1.265 1.00 38.00 248 PRO A O 1
ATOM 1952 N N . VAL A 1 249 ? 20.054 -13.995 -0.209 1.00 32.66 249 VAL A N 1
ATOM 1953 C CA . VAL A 1 249 ? 19.992 -13.097 -1.365 1.00 32.66 249 VAL A CA 1
ATOM 1954 C C . VAL A 1 249 ? 21.104 -13.479 -2.356 1.00 32.66 249 VAL A C 1
ATOM 1956 O O . VAL A 1 249 ? 22.268 -13.476 -1.942 1.00 32.66 249 VAL A O 1
ATOM 1959 N N . PRO A 1 250 ? 20.804 -13.778 -3.635 1.00 32.34 250 PRO A N 1
ATOM 1960 C CA . PRO A 1 250 ? 21.841 -13.901 -4.648 1.00 32.34 250 PRO A CA 1
ATOM 1961 C C . PRO A 1 250 ? 22.539 -12.547 -4.772 1.00 32.34 250 PRO A C 1
ATOM 1963 O O . PRO A 1 250 ? 21.901 -11.523 -5.031 1.00 32.34 250 PRO A O 1
ATOM 1966 N N . GLN A 1 251 ? 23.845 -12.524 -4.520 1.00 31.53 251 GLN A N 1
ATOM 1967 C CA . GLN A 1 251 ? 24.660 -11.361 -4.838 1.00 31.53 251 GLN A CA 1
ATOM 1968 C C . GLN A 1 251 ? 24.664 -11.171 -6.357 1.00 31.53 251 GLN A C 1
ATOM 1970 O O . GLN A 1 251 ? 24.591 -12.133 -7.116 1.00 31.53 251 GLN A O 1
ATOM 1975 N N . ALA A 1 252 ? 24.728 -9.917 -6.794 1.00 34.97 252 ALA A N 1
ATOM 1976 C CA . ALA A 1 252 ? 24.669 -9.506 -8.193 1.00 34.97 252 ALA A CA 1
ATOM 1977 C C . ALA A 1 252 ? 25.938 -9.874 -8.994 1.00 34.97 252 ALA A C 1
ATOM 1979 O O . ALA A 1 252 ? 26.548 -9.001 -9.606 1.00 34.97 252 ALA A O 1
ATOM 1980 N N . HIS A 1 253 ? 26.346 -11.145 -8.974 1.00 36.72 253 HIS A N 1
ATOM 1981 C CA . HIS A 1 253 ? 27.466 -11.661 -9.760 1.00 36.72 253 HIS A CA 1
ATOM 1982 C C . HIS A 1 253 ? 27.158 -12.907 -10.606 1.00 36.72 253 HIS A C 1
ATOM 1984 O O . HIS A 1 253 ? 28.002 -13.274 -11.414 1.00 36.72 253 HIS A O 1
ATOM 1990 N N . ASP A 1 254 ? 25.952 -13.477 -10.535 1.00 33.44 254 ASP A N 1
ATOM 1991 C CA . ASP A 1 254 ? 25.613 -14.711 -11.264 1.00 33.44 254 ASP A CA 1
ATOM 1992 C C . ASP A 1 254 ? 24.713 -14.439 -12.489 1.00 33.44 254 ASP A C 1
ATOM 1994 O O . ASP A 1 254 ? 23.591 -14.934 -12.584 1.00 33.44 254 ASP A O 1
ATOM 1998 N N . LEU A 1 255 ? 25.181 -13.597 -13.420 1.00 41.50 255 LEU A N 1
ATOM 1999 C CA . LEU A 1 255 ? 24.572 -13.427 -14.755 1.00 41.50 255 LEU A CA 1
ATOM 2000 C C . LEU A 1 255 ? 25.542 -13.722 -15.911 1.00 41.50 255 LEU A C 1
ATOM 2002 O O . LEU A 1 255 ? 25.316 -13.266 -17.029 1.00 41.50 255 LEU A O 1
ATOM 2006 N N . GLU A 1 256 ? 26.582 -14.520 -15.683 1.00 44.09 256 GLU A N 1
ATOM 2007 C CA . GLU A 1 256 ? 27.352 -15.114 -16.778 1.00 44.09 256 GLU A CA 1
ATOM 2008 C C . GLU A 1 256 ? 27.421 -16.636 -16.609 1.00 44.09 256 GLU A C 1
ATOM 2010 O O . GLU A 1 256 ? 27.579 -17.135 -15.500 1.00 44.09 256 GLU A O 1
ATOM 2015 N N . GLU A 1 257 ? 27.284 -17.324 -17.746 1.00 38.66 257 GLU A N 1
ATOM 2016 C CA . GLU A 1 257 ? 27.295 -18.777 -17.980 1.00 38.66 257 GLU A CA 1
ATOM 2017 C C . GLU A 1 257 ? 25.978 -19.546 -17.784 1.00 38.66 257 GLU A C 1
ATOM 2019 O O . GLU A 1 257 ? 25.739 -20.178 -16.760 1.00 38.66 257 GLU A O 1
ATOM 2024 N N . VAL A 1 258 ? 25.190 -19.610 -18.867 1.00 36.94 258 VAL A N 1
ATOM 2025 C CA . VAL A 1 258 ? 24.675 -20.893 -19.381 1.00 36.94 258 VAL A CA 1
ATOM 2026 C C . VAL A 1 258 ? 24.750 -20.862 -20.918 1.00 36.94 258 VAL A C 1
ATOM 2028 O O . VAL A 1 258 ? 23.979 -20.131 -21.537 1.00 36.94 258 VAL A O 1
ATOM 2031 N N . ASP A 1 259 ? 25.708 -21.641 -21.440 1.00 38.84 259 ASP A N 1
ATOM 2032 C CA . ASP A 1 259 ? 25.982 -22.124 -22.818 1.00 38.84 259 ASP A CA 1
ATOM 2033 C C . ASP A 1 259 ? 25.862 -21.179 -24.034 1.00 38.84 259 ASP A C 1
ATOM 2035 O O . ASP A 1 259 ? 24.736 -20.836 -24.465 1.00 38.84 259 ASP A O 1
#

pLDDT: mean 74.66, std 24.48, range [26.5, 96.06]